Protein AF-A0A497JKR9-F1 (afdb_monomer_lite)

Secondary structure (DSSP, 8-state):
-HHHHHHHHHHTTHHHHTTSS----TTHHHHHHHHHHHHHHHHHHHHHHHHHHHHHHHHHHHHHHHHHHHHHTT--GGGGSS-SSHHHHHHHHHHTTSEES-EEEEETTEEEEEESEETTT-STTSTHHHHHHTT-----HHHHHHHHHHHHH-TT-EEEEPPPEE-SS-EEEEEEEE-HHHHHHHHHHHHHHHHHHHHHHHHHTS---

Radius of gyration: 18.82 Å; chains: 1; bounding box: 38×41×68 Å

Sequence (209 aa):
MHLEVLLHKLFVLLPIGLFGEAKGMKQELAFAKLVKFMCCSMHSTFFAVFTAVKERLGFFGCWEASLKAIDEMGFNCLEFVEGDTLQEKLRTLEKYGFFQGMTLKREGNKFIFKIDKCQFAGGKEGIHKNILEHKIEAPCPLTLIIAQFLKQANPRKRLYVYPTVFTEWGAKTEIELLTPRKYQEKKNQLVEFVALETREILFKNKPQH

pLDDT: mean 76.16, std 17.24, range [24.5, 95.19]

Structure (mmCIF, N/CA/C/O backbone):
data_AF-A0A497JKR9-F1
#
_entry.id   AF-A0A497JKR9-F1
#
loop_
_atom_site.group_PDB
_atom_site.id
_atom_site.type_symbol
_atom_site.label_atom_id
_atom_site.label_alt_id
_atom_site.label_comp_id
_atom_site.label_asym_id
_atom_site.label_entity_id
_atom_site.label_seq_id
_atom_site.pdbx_PDB_ins_code
_atom_site.Cartn_x
_atom_site.Cartn_y
_atom_site.Cartn_z
_atom_site.occupancy
_atom_site.B_iso_or_equiv
_atom_site.auth_seq_id
_atom_site.auth_comp_id
_atom_site.auth_asym_id
_atom_site.auth_atom_id
_atom_site.pdbx_PDB_model_num
ATOM 1 N N . MET A 1 1 ? -10.403 21.820 -2.344 1.00 37.56 1 MET A N 1
ATOM 2 C CA . MET A 1 1 ? -10.982 20.468 -2.174 1.00 37.56 1 MET A CA 1
ATOM 3 C C . MET A 1 1 ? -11.190 19.703 -3.495 1.00 37.56 1 MET A C 1
ATOM 5 O O . MET A 1 1 ? -11.149 18.485 -3.459 1.00 37.56 1 MET A O 1
ATOM 9 N N . HIS A 1 2 ? -11.353 20.352 -4.664 1.00 36.53 2 HIS A N 1
ATOM 10 C CA . HIS A 1 2 ? -11.562 19.642 -5.947 1.00 36.53 2 HIS A CA 1
ATOM 11 C C . HIS A 1 2 ? -10.290 19.251 -6.731 1.00 36.53 2 HIS A C 1
ATOM 13 O O . HIS A 1 2 ? -10.346 18.302 -7.504 1.00 36.53 2 HIS A O 1
ATOM 19 N N . LEU A 1 3 ? -9.144 19.912 -6.516 1.00 24.50 3 LEU A N 1
ATOM 20 C CA . LEU A 1 3 ? -7.907 19.653 -7.276 1.00 24.50 3 LEU A CA 1
ATOM 21 C C . LEU A 1 3 ? -7.118 18.431 -6.758 1.00 24.50 3 LEU A C 1
ATOM 23 O O . LEU A 1 3 ? -6.6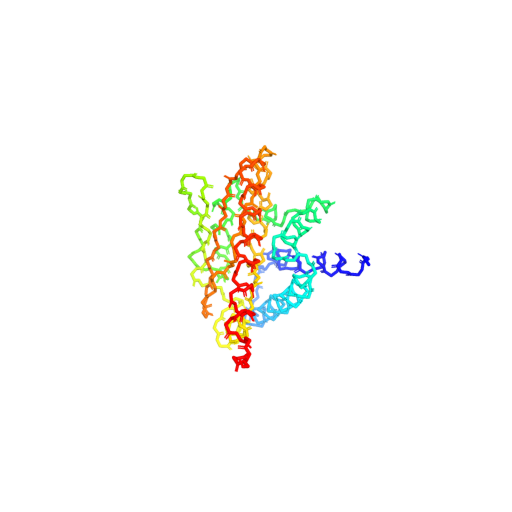09 17.641 -7.545 1.00 24.50 3 LEU A O 1
ATOM 27 N N . GLU A 1 4 ? -7.086 18.224 -5.439 1.00 31.98 4 GLU A N 1
ATOM 28 C CA . GLU A 1 4 ? -6.398 17.092 -4.786 1.00 31.98 4 GLU A CA 1
ATOM 29 C C . GLU A 1 4 ? -7.055 15.744 -5.131 1.00 31.98 4 GLU A C 1
ATOM 31 O O . GLU A 1 4 ? -6.372 14.754 -5.383 1.00 31.98 4 GLU A O 1
ATOM 36 N N . VAL A 1 5 ? -8.389 15.729 -5.235 1.00 37.34 5 VAL A N 1
ATOM 37 C CA . VAL A 1 5 ? -9.170 14.559 -5.667 1.00 37.34 5 VAL A CA 1
ATOM 38 C C . VAL A 1 5 ? -9.007 14.303 -7.171 1.00 37.34 5 VAL A C 1
ATOM 40 O O . VAL A 1 5 ? -8.981 13.149 -7.589 1.00 37.34 5 VAL A O 1
ATOM 43 N N . LEU A 1 6 ? -8.853 15.350 -7.995 1.00 29.12 6 LEU A N 1
ATOM 44 C CA . LEU A 1 6 ? -8.621 15.212 -9.441 1.00 29.12 6 LEU A CA 1
ATOM 45 C C . LEU A 1 6 ? -7.242 14.612 -9.758 1.00 29.12 6 LEU A C 1
ATOM 47 O O . LEU A 1 6 ? -7.126 13.783 -10.657 1.00 29.12 6 LEU A O 1
ATOM 51 N N . LEU A 1 7 ? -6.211 14.993 -8.997 1.00 33.34 7 LEU A N 1
ATOM 52 C CA . LEU A 1 7 ? -4.866 14.433 -9.140 1.00 33.34 7 LEU A CA 1
ATOM 53 C C . LEU A 1 7 ? -4.876 12.947 -8.739 1.00 33.34 7 LEU A C 1
ATOM 55 O O . LEU A 1 7 ? -4.433 12.099 -9.506 1.00 33.34 7 LEU A O 1
ATOM 59 N N . HIS A 1 8 ? -5.511 12.582 -7.623 1.00 38.75 8 HIS A N 1
ATOM 60 C CA . HIS A 1 8 ? -5.645 11.171 -7.232 1.00 38.75 8 HIS A CA 1
ATOM 61 C C . HIS A 1 8 ? -6.403 10.319 -8.279 1.00 38.75 8 HIS A C 1
ATOM 63 O O . HIS A 1 8 ? -6.071 9.151 -8.483 1.00 38.75 8 HIS A O 1
ATOM 69 N N . LYS A 1 9 ? -7.379 10.921 -8.982 1.00 36.03 9 LYS A N 1
ATOM 70 C CA . LYS A 1 9 ? -8.172 10.302 -10.062 1.00 36.03 9 LYS A CA 1
ATOM 71 C C . LYS A 1 9 ? -7.375 10.021 -11.339 1.00 36.03 9 LYS A C 1
ATOM 73 O O . LYS A 1 9 ? -7.630 9.011 -11.986 1.00 36.03 9 LYS A O 1
ATOM 78 N N . LEU A 1 10 ? -6.417 10.877 -11.703 1.00 36.00 10 LEU A N 1
ATOM 79 C CA . LEU A 1 10 ? -5.606 10.695 -12.914 1.00 36.00 10 LEU A CA 1
ATOM 80 C C . LEU A 1 10 ? -4.462 9.683 -12.723 1.00 36.00 10 LEU A C 1
ATOM 82 O O . LEU A 1 10 ? -4.096 8.974 -13.658 1.00 36.00 10 LEU A O 1
ATOM 86 N N . PHE A 1 11 ? -3.886 9.614 -11.519 1.00 47.47 11 PHE A N 1
ATOM 87 C CA . PHE A 1 11 ? -2.567 9.004 -11.319 1.00 47.47 11 PHE A CA 1
ATOM 88 C C . PHE A 1 11 ? -2.563 7.555 -10.844 1.00 47.47 11 PHE A C 1
ATOM 90 O O . PHE A 1 11 ? -1.491 6.986 -10.779 1.00 47.47 11 PHE A O 1
ATOM 97 N N . VAL A 1 12 ? -3.694 6.921 -10.529 1.00 44.28 12 VAL A N 1
ATOM 98 C CA . VAL A 1 12 ? -3.713 5.472 -10.216 1.00 44.28 12 VAL A CA 1
ATOM 99 C C . VAL A 1 12 ? -3.969 4.625 -11.478 1.00 44.28 12 VAL A C 1
ATOM 101 O O . VAL A 1 12 ? -3.647 3.441 -11.506 1.00 44.28 12 VAL A O 1
ATOM 104 N N . LEU A 1 13 ? -4.512 5.227 -12.545 1.00 43.97 13 LEU A N 1
ATOM 105 C CA . LEU A 1 13 ? -5.225 4.497 -13.605 1.00 43.97 13 LEU A CA 1
ATOM 106 C C . LEU A 1 13 ? -4.455 4.316 -14.917 1.00 43.97 13 LEU A C 1
ATOM 108 O O . LEU A 1 13 ? -4.744 3.397 -15.680 1.00 43.97 13 LEU A O 1
ATOM 112 N N . LEU A 1 14 ? -3.463 5.162 -15.179 1.00 40.81 14 LEU A N 1
ATOM 113 C CA . LEU A 1 14 ? -2.724 5.155 -16.441 1.00 40.81 14 LEU A CA 1
ATOM 114 C C . LEU A 1 14 ? -1.838 3.922 -16.711 1.00 40.81 14 LEU A C 1
ATOM 116 O O . LEU A 1 14 ? -1.665 3.608 -17.886 1.00 40.81 14 LEU A O 1
ATOM 120 N N . PRO A 1 15 ? -1.300 3.172 -15.723 1.00 46.00 15 PRO A N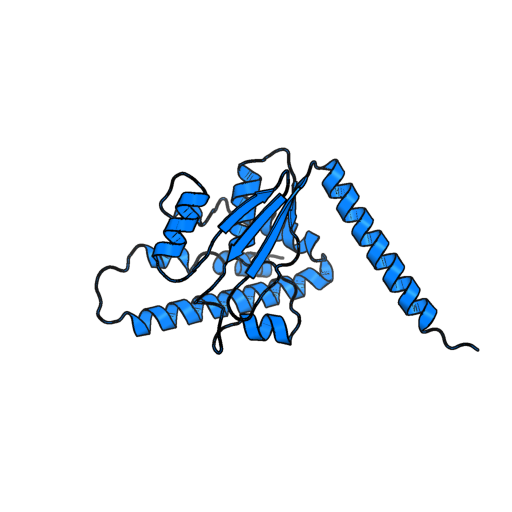 1
ATOM 121 C CA . PRO A 1 15 ? -0.431 2.049 -16.055 1.00 46.00 15 PRO A CA 1
ATOM 122 C C . PRO A 1 15 ? -1.215 0.884 -16.649 1.00 46.00 15 PRO A C 1
ATOM 124 O O . PRO A 1 15 ? -0.751 0.277 -17.600 1.00 46.00 15 PRO A O 1
ATOM 127 N N . ILE A 1 16 ? -2.402 0.570 -16.113 1.00 46.78 16 ILE A N 1
ATOM 128 C CA . ILE A 1 16 ? -3.013 -0.746 -16.343 1.00 46.78 16 ILE A CA 1
ATOM 129 C C . ILE A 1 16 ? -3.741 -0.836 -17.690 1.00 46.78 16 ILE A C 1
ATOM 131 O O . ILE A 1 16 ? -3.650 -1.861 -18.361 1.00 46.78 16 ILE A O 1
ATOM 135 N N . GLY A 1 17 ? -4.365 0.255 -18.145 1.00 42.25 17 GLY A N 1
ATOM 136 C CA . GLY A 1 17 ? -5.031 0.299 -19.454 1.00 42.25 17 GLY A CA 1
ATOM 137 C C . GLY A 1 17 ? -4.073 0.176 -20.647 1.00 42.25 17 GLY A C 1
ATOM 138 O O . GLY A 1 17 ? -4.450 -0.361 -21.681 1.00 42.25 17 GLY A O 1
ATOM 139 N N . LEU A 1 18 ? -2.811 0.595 -20.493 1.00 45.16 18 LEU A N 1
ATOM 140 C CA . LEU A 1 18 ? -1.790 0.493 -21.545 1.00 45.16 18 LEU A CA 1
ATOM 141 C C . LEU A 1 18 ? -1.194 -0.920 -21.691 1.00 45.16 18 LEU A C 1
ATOM 143 O O . LEU A 1 18 ? -0.450 -1.169 -22.639 1.00 45.16 18 LEU A O 1
ATOM 147 N N . PHE A 1 19 ? -1.510 -1.855 -20.786 1.00 50.44 19 PHE A N 1
ATOM 148 C CA . PHE A 1 19 ? -0.984 -3.226 -20.828 1.00 50.44 19 PHE A CA 1
ATOM 149 C C . PHE A 1 19 ? -1.812 -4.189 -21.693 1.00 50.44 19 PHE A C 1
ATOM 151 O O . PHE A 1 19 ? -1.328 -5.276 -22.003 1.00 50.44 19 PHE A O 1
ATOM 158 N N . GLY A 1 20 ? -3.020 -3.799 -22.121 1.00 43.62 20 GLY A N 1
ATOM 159 C CA . GLY A 1 20 ? -3.910 -4.645 -22.927 1.00 43.62 20 GLY A CA 1
ATOM 160 C C . GLY A 1 20 ? -3.553 -4.755 -24.417 1.00 43.62 20 GLY A C 1
ATOM 161 O O . GLY A 1 20 ? -3.961 -5.716 -25.062 1.00 43.62 20 GLY A O 1
ATOM 162 N N . GLU A 1 21 ? -2.773 -3.821 -24.976 1.00 43.88 21 GLU A N 1
ATOM 163 C CA . GLU A 1 21 ? -2.605 -3.693 -26.440 1.00 43.88 21 GLU A CA 1
ATOM 164 C C . GLU A 1 21 ? -1.182 -3.947 -26.971 1.00 43.88 21 GLU A C 1
ATOM 166 O O . GLU A 1 21 ? -0.912 -3.791 -28.161 1.00 43.88 21 GLU A O 1
ATOM 171 N N . ALA A 1 22 ? -0.241 -4.391 -26.138 1.00 45.22 22 ALA A N 1
ATOM 172 C CA . ALA A 1 22 ? 1.142 -4.577 -26.575 1.00 45.22 22 ALA A CA 1
ATOM 173 C C . ALA A 1 22 ? 1.389 -5.976 -27.178 1.00 45.22 22 ALA A C 1
ATOM 175 O O . ALA A 1 22 ? 1.999 -6.839 -26.547 1.00 45.22 22 ALA A O 1
ATOM 176 N N . LYS A 1 23 ? 0.963 -6.207 -28.429 1.00 36.97 23 LYS A N 1
ATOM 177 C CA . LYS A 1 23 ? 1.463 -7.330 -29.247 1.00 36.97 23 LYS A CA 1
ATOM 178 C C . LYS A 1 23 ? 2.243 -6.830 -30.461 1.00 36.97 23 LYS A C 1
ATOM 180 O O . LYS A 1 23 ? 1.670 -6.379 -31.443 1.00 36.97 23 LYS A O 1
ATOM 185 N N . GLY A 1 24 ? 3.560 -7.031 -30.399 1.00 44.09 24 GLY A N 1
ATOM 186 C CA . GLY A 1 24 ? 4.430 -7.119 -31.570 1.00 44.09 24 GLY A CA 1
ATOM 187 C C . GLY A 1 24 ? 5.097 -5.819 -31.999 1.00 44.09 24 GLY A C 1
ATOM 188 O O . GLY A 1 24 ? 4.777 -5.300 -33.057 1.00 44.09 24 GLY A O 1
ATOM 189 N N . MET A 1 25 ? 6.110 -5.343 -31.270 1.00 43.38 25 MET A N 1
ATOM 190 C CA . MET A 1 25 ? 7.074 -4.398 -31.844 1.00 43.38 25 MET A CA 1
ATOM 191 C C . MET A 1 25 ? 8.467 -4.618 -31.262 1.00 43.38 25 MET A C 1
ATOM 193 O O . MET A 1 25 ? 8.635 -4.690 -30.052 1.00 43.38 25 MET A O 1
ATOM 197 N N . LYS A 1 26 ? 9.489 -4.578 -32.125 1.00 41.28 26 LYS A N 1
ATOM 198 C CA . LYS A 1 26 ? 10.928 -4.478 -31.797 1.00 41.28 26 LYS A CA 1
ATOM 199 C C . LYS A 1 26 ? 11.303 -3.161 -31.055 1.00 41.28 26 LYS A C 1
ATOM 201 O O . LYS A 1 26 ? 12.439 -2.708 -31.123 1.00 41.28 26 LYS A O 1
ATOM 206 N N . GLN A 1 27 ? 10.340 -2.541 -30.363 1.00 50.88 27 GLN A N 1
ATOM 207 C CA . GLN A 1 27 ? 10.379 -1.297 -29.576 1.00 50.88 27 GLN A CA 1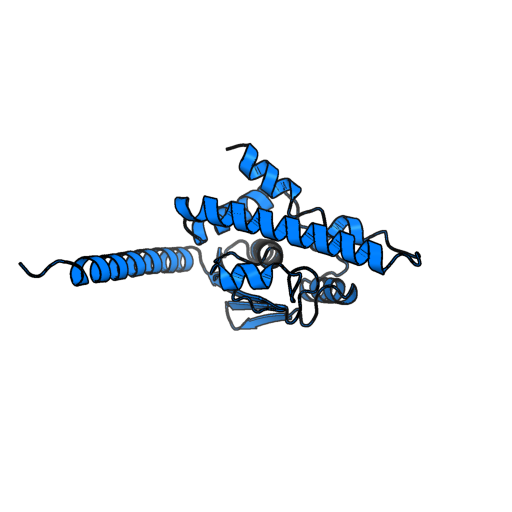
ATOM 208 C C . GLN A 1 27 ? 10.341 -1.550 -28.052 1.00 50.88 27 GLN A C 1
ATOM 210 O O . GLN A 1 27 ? 10.120 -0.623 -27.271 1.00 50.88 27 GLN A O 1
ATOM 215 N N . GLU A 1 28 ? 10.572 -2.788 -27.611 1.00 56.34 28 GLU A N 1
ATOM 216 C CA . GLU A 1 28 ? 10.392 -3.227 -26.217 1.00 56.34 28 GLU A CA 1
ATOM 217 C C . GLU A 1 28 ? 11.158 -2.368 -25.197 1.00 56.34 28 GLU A C 1
ATOM 219 O O . GLU A 1 28 ? 10.618 -2.036 -24.145 1.00 56.34 28 GLU A O 1
ATOM 224 N N . LEU A 1 29 ? 12.379 -1.919 -25.519 1.00 58.31 29 LEU A N 1
ATOM 225 C CA . LEU A 1 29 ? 13.177 -1.095 -24.604 1.00 58.31 29 LEU A CA 1
ATOM 226 C C . LEU A 1 29 ? 12.651 0.344 -24.470 1.00 58.31 29 LEU A C 1
ATOM 228 O O . LEU A 1 29 ? 12.660 0.898 -23.372 1.00 58.31 29 LEU A O 1
ATOM 232 N N . ALA A 1 30 ? 12.213 0.966 -25.569 1.00 63.47 30 ALA A N 1
ATOM 233 C CA . ALA A 1 30 ? 11.680 2.331 -25.542 1.00 63.47 30 ALA A CA 1
ATOM 234 C C . ALA A 1 30 ? 10.328 2.374 -24.817 1.00 63.47 30 ALA A C 1
ATOM 236 O O . ALA A 1 30 ? 10.103 3.245 -23.977 1.00 63.47 30 ALA A O 1
ATOM 237 N N . PHE A 1 31 ? 9.478 1.377 -25.072 1.00 65.44 31 PHE A N 1
ATOM 238 C CA . PHE A 1 31 ? 8.218 1.197 -24.364 1.00 65.44 31 PHE A CA 1
ATOM 239 C C . PHE A 1 31 ? 8.444 0.930 -22.870 1.00 65.44 31 PHE A C 1
ATOM 241 O O . PHE A 1 31 ? 7.885 1.633 -22.034 1.00 65.44 31 PHE A O 1
ATOM 248 N N . ALA A 1 32 ? 9.341 0.006 -22.506 1.00 65.31 32 ALA A N 1
ATOM 249 C CA . ALA A 1 32 ? 9.657 -0.274 -21.104 1.00 65.31 32 ALA A CA 1
ATOM 250 C C . ALA A 1 32 ? 10.188 0.963 -20.356 1.00 65.31 32 ALA A C 1
ATOM 252 O O . ALA A 1 32 ? 9.802 1.206 -19.211 1.00 65.31 32 ALA A O 1
ATOM 253 N N . LYS A 1 33 ? 11.030 1.780 -21.006 1.00 67.50 33 LYS A N 1
ATOM 254 C CA . LYS A 1 33 ? 11.511 3.057 -20.450 1.00 67.50 33 LYS A CA 1
ATOM 255 C C . LYS A 1 33 ? 10.377 4.061 -20.243 1.00 67.50 33 LYS A C 1
ATOM 257 O O . LYS A 1 33 ? 10.326 4.692 -19.190 1.00 67.50 33 LYS A O 1
ATOM 262 N N . LEU A 1 34 ? 9.460 4.187 -21.203 1.00 69.19 34 LEU A N 1
ATOM 263 C CA . LEU A 1 34 ? 8.296 5.068 -21.090 1.00 69.19 34 LEU A CA 1
ATOM 264 C C . LEU A 1 34 ? 7.371 4.636 -19.945 1.00 69.19 34 LEU A C 1
ATOM 266 O O . LEU A 1 34 ? 6.989 5.463 -19.120 1.00 69.19 34 LEU A O 1
ATOM 270 N N . VAL A 1 35 ? 7.056 3.342 -19.844 1.00 69.12 35 VAL A N 1
ATOM 271 C CA . VAL A 1 35 ? 6.220 2.816 -18.756 1.00 69.12 35 VAL A CA 1
ATOM 272 C C . VAL A 1 35 ? 6.901 3.017 -17.402 1.00 69.12 35 VAL A C 1
ATOM 274 O O . VAL A 1 35 ? 6.262 3.483 -16.459 1.00 69.12 35 VAL A O 1
ATOM 277 N N . LYS A 1 36 ? 8.215 2.772 -17.309 1.00 73.38 36 LYS A N 1
ATOM 278 C CA . LYS A 1 36 ? 8.988 3.058 -16.095 1.00 73.38 36 LYS A CA 1
ATOM 279 C C . LYS A 1 36 ? 8.922 4.531 -15.702 1.00 73.38 36 LYS A C 1
ATOM 281 O O . LYS A 1 36 ? 8.642 4.825 -14.542 1.00 73.38 36 LYS A O 1
ATOM 286 N N . PHE A 1 37 ? 9.111 5.445 -16.651 1.00 73.31 37 PHE A N 1
ATOM 287 C CA . PHE A 1 37 ? 8.974 6.880 -16.409 1.00 73.31 37 PHE A CA 1
ATOM 288 C C . PHE A 1 37 ? 7.577 7.239 -15.883 1.00 73.31 37 PHE A C 1
ATOM 290 O O . PHE A 1 37 ? 7.470 7.877 -14.838 1.00 73.31 37 PHE A O 1
ATOM 297 N N . MET A 1 38 ? 6.510 6.772 -16.543 1.00 73.00 38 MET A N 1
ATOM 298 C CA . MET A 1 38 ? 5.132 7.030 -16.107 1.00 73.00 38 MET A CA 1
ATOM 299 C C . MET A 1 38 ? 4.877 6.516 -14.685 1.00 73.00 38 MET A C 1
ATOM 301 O O . MET A 1 38 ? 4.345 7.248 -13.850 1.00 73.00 38 MET A O 1
ATOM 305 N N . CYS A 1 39 ? 5.312 5.293 -14.372 1.00 74.75 39 CYS A N 1
ATOM 306 C CA . CYS A 1 39 ? 5.163 4.726 -13.037 1.00 74.75 39 CYS A CA 1
ATOM 307 C C . CYS A 1 39 ? 5.974 5.482 -11.972 1.00 74.75 39 CYS A C 1
ATOM 309 O O . CYS A 1 39 ? 5.451 5.707 -10.879 1.00 74.75 39 CYS A O 1
ATOM 311 N N . CYS A 1 40 ? 7.215 5.889 -12.262 1.00 77.38 40 CYS A N 1
ATOM 312 C CA . CYS A 1 40 ? 8.029 6.704 -11.353 1.00 77.38 40 CYS A CA 1
ATOM 313 C C . CYS A 1 40 ? 7.390 8.070 -11.091 1.00 77.38 40 CYS A C 1
ATOM 315 O O . CYS A 1 40 ? 7.314 8.492 -9.935 1.00 77.38 40 CYS A O 1
ATOM 317 N N . SER A 1 41 ? 6.893 8.741 -12.133 1.00 77.81 41 SER A N 1
ATOM 318 C CA . SER A 1 41 ? 6.209 10.030 -11.998 1.00 77.81 41 SER A CA 1
ATOM 319 C C . SER A 1 41 ? 4.938 9.890 -11.167 1.00 77.81 41 SER A C 1
ATOM 321 O O . SER A 1 41 ? 4.735 10.659 -10.234 1.00 77.81 41 SER A O 1
ATOM 323 N N . MET A 1 42 ? 4.139 8.849 -11.410 1.00 76.62 42 MET A N 1
ATOM 324 C CA . MET A 1 42 ? 2.959 8.555 -10.598 1.00 76.62 42 MET A CA 1
ATOM 325 C C . MET A 1 42 ? 3.289 8.306 -9.128 1.00 76.62 42 MET A C 1
ATOM 327 O O . MET A 1 42 ? 2.622 8.864 -8.262 1.00 76.62 42 MET A O 1
ATOM 331 N N . HIS A 1 43 ? 4.307 7.491 -8.831 1.00 79.12 43 HIS A N 1
ATOM 332 C CA . HIS A 1 43 ? 4.734 7.263 -7.449 1.00 79.12 43 HIS A CA 1
ATOM 333 C C . HIS A 1 43 ? 5.197 8.564 -6.800 1.00 79.12 43 HIS A C 1
ATOM 335 O O . HIS A 1 43 ? 4.795 8.859 -5.682 1.00 79.12 43 HIS A O 1
ATOM 341 N N . SER A 1 44 ? 5.992 9.363 -7.513 1.00 81.19 44 SER A N 1
ATOM 342 C CA . SER A 1 44 ? 6.486 10.653 -7.022 1.00 81.19 44 SER A CA 1
ATOM 343 C C . SER A 1 44 ? 5.331 11.591 -6.676 1.00 81.19 44 SER A C 1
ATOM 345 O O . SER A 1 44 ? 5.282 12.127 -5.571 1.00 81.19 44 SER A O 1
ATOM 347 N N . THR A 1 45 ? 4.358 11.738 -7.579 1.00 82.12 45 THR A N 1
ATOM 348 C CA . THR A 1 45 ? 3.171 12.567 -7.346 1.00 82.12 45 THR A CA 1
ATOM 349 C C . THR A 1 45 ? 2.317 12.018 -6.211 1.00 82.12 45 THR A C 1
ATOM 351 O O . THR A 1 45 ? 1.932 12.776 -5.323 1.00 82.12 45 THR A O 1
ATOM 354 N N . PHE A 1 46 ? 2.051 10.709 -6.198 1.00 84.50 46 PHE A N 1
ATOM 355 C CA . PHE A 1 46 ? 1.295 10.063 -5.131 1.00 84.50 46 PHE A CA 1
ATOM 356 C C . PHE A 1 46 ? 1.959 10.293 -3.769 1.00 84.50 46 PHE A C 1
ATOM 358 O O . PHE A 1 46 ? 1.291 10.729 -2.839 1.00 84.50 46 PHE A O 1
ATOM 365 N N . PHE A 1 47 ? 3.269 10.076 -3.650 1.00 85.75 47 PHE A N 1
ATOM 366 C CA . PHE A 1 47 ? 3.993 10.276 -2.397 1.00 85.75 47 PHE A CA 1
ATOM 367 C C . PHE A 1 47 ? 4.052 11.738 -1.973 1.00 85.75 47 PHE A C 1
ATOM 369 O O . PHE A 1 47 ? 3.886 12.012 -0.786 1.00 85.75 47 PHE A O 1
ATOM 376 N N . ALA A 1 48 ? 4.235 12.674 -2.906 1.00 84.75 48 ALA A N 1
ATOM 377 C CA . ALA A 1 48 ? 4.211 14.101 -2.599 1.00 84.75 48 ALA A CA 1
ATOM 378 C C . ALA A 1 48 ? 2.844 14.526 -2.040 1.00 84.75 48 ALA A C 1
ATOM 380 O O . ALA A 1 48 ? 2.771 15.144 -0.978 1.00 84.75 48 ALA A O 1
ATOM 381 N N . VAL A 1 49 ? 1.755 14.129 -2.708 1.00 84.38 49 VAL A N 1
ATOM 382 C CA . VAL A 1 49 ? 0.387 14.437 -2.266 1.00 84.38 49 VAL A CA 1
ATOM 383 C C . VAL A 1 49 ? 0.070 13.737 -0.947 1.00 84.38 49 VAL A C 1
ATOM 385 O O . VAL A 1 49 ? -0.413 14.379 -0.018 1.00 84.38 49 VAL A O 1
ATOM 388 N N . PHE A 1 50 ? 0.377 12.443 -0.828 1.00 86.94 50 PHE A N 1
ATOM 389 C CA . PHE A 1 50 ? 0.143 11.681 0.397 1.00 86.94 50 PHE A CA 1
ATOM 390 C C . PHE A 1 50 ? 0.883 12.312 1.576 1.00 86.94 50 PHE A C 1
ATOM 392 O O . PHE A 1 50 ? 0.293 12.494 2.635 1.00 86.94 50 PHE A O 1
ATOM 399 N N . THR A 1 51 ? 2.144 12.711 1.389 1.00 85.12 51 THR A N 1
ATOM 400 C CA . THR A 1 51 ? 2.947 13.371 2.428 1.00 85.12 51 THR A CA 1
ATOM 401 C C . THR A 1 51 ? 2.332 14.705 2.845 1.00 85.12 51 THR A C 1
ATOM 403 O O . THR A 1 51 ? 2.130 14.918 4.038 1.00 85.12 51 THR A O 1
ATOM 406 N N . ALA A 1 52 ? 1.941 15.556 1.892 1.00 85.62 52 ALA A N 1
ATOM 407 C CA . ALA A 1 52 ? 1.305 16.841 2.191 1.00 85.62 52 ALA A CA 1
ATOM 408 C C . ALA A 1 52 ? -0.038 16.684 2.933 1.00 85.62 52 ALA A C 1
ATOM 410 O O . ALA A 1 52 ? -0.354 17.434 3.854 1.00 85.62 52 ALA A O 1
ATOM 411 N N . VAL A 1 53 ? -0.843 15.682 2.567 1.00 81.81 53 VAL A N 1
ATOM 412 C CA . VAL A 1 53 ? -2.124 15.404 3.238 1.00 81.81 53 VAL A CA 1
ATOM 413 C C . VAL A 1 53 ? -1.909 14.752 4.608 1.00 81.81 53 VAL A C 1
ATOM 415 O O . VAL A 1 53 ? -2.659 15.031 5.550 1.00 81.81 53 VAL A O 1
ATOM 418 N N . LYS A 1 54 ? -0.874 13.914 4.750 1.00 84.69 54 LYS A N 1
ATOM 419 C CA . LYS A 1 54 ? -0.495 13.256 6.009 1.00 84.69 54 LYS A CA 1
ATOM 420 C C . LYS A 1 54 ? -0.225 14.274 7.115 1.00 84.69 54 LYS A C 1
ATOM 422 O O . LYS A 1 54 ? -0.617 14.017 8.247 1.00 84.69 54 LYS A O 1
ATOM 427 N N . GLU A 1 55 ? 0.361 15.429 6.803 1.00 83.88 55 GLU A N 1
ATOM 428 C CA . GLU A 1 55 ? 0.597 16.504 7.783 1.00 83.88 55 GLU A CA 1
ATOM 429 C C . GLU A 1 55 ? -0.693 17.014 8.441 1.00 83.88 55 GLU A C 1
ATOM 431 O O . GLU A 1 55 ? -0.675 17.460 9.585 1.00 83.88 55 GLU A O 1
ATOM 436 N N . ARG A 1 56 ? -1.830 16.916 7.742 1.00 80.62 56 ARG A N 1
ATOM 437 C CA . ARG A 1 56 ? -3.134 17.382 8.236 1.00 80.62 56 ARG A CA 1
ATOM 438 C C . ARG A 1 56 ? -3.970 16.276 8.864 1.00 80.62 56 ARG A C 1
ATOM 440 O O . ARG A 1 56 ? -4.649 16.511 9.857 1.00 80.62 56 ARG A O 1
ATOM 447 N N . LEU A 1 57 ? -3.977 15.092 8.255 1.00 79.94 57 LEU A N 1
ATOM 448 C CA . LEU A 1 57 ? -4.899 14.005 8.612 1.00 79.94 57 LEU A CA 1
ATOM 449 C C . LEU A 1 57 ? -4.220 12.835 9.339 1.00 79.94 57 LEU A C 1
ATOM 451 O O . LEU A 1 57 ? -4.893 11.888 9.756 1.00 79.94 57 LEU A O 1
ATOM 455 N N . GLY A 1 58 ? -2.893 12.860 9.456 1.00 84.25 58 GLY A N 1
ATOM 456 C CA . GLY A 1 58 ? -2.096 11.695 9.818 1.00 84.25 58 GLY A CA 1
ATOM 457 C C . GLY A 1 58 ? -2.136 10.602 8.743 1.00 84.25 58 GLY A C 1
ATOM 458 O O . GLY A 1 58 ? -2.903 10.654 7.776 1.00 84.25 58 GLY A O 1
ATOM 459 N N . PHE A 1 59 ? -1.313 9.565 8.923 1.00 84.94 59 PHE A N 1
ATOM 460 C CA . PHE A 1 59 ? -1.206 8.456 7.964 1.00 84.94 59 PHE A CA 1
ATOM 461 C C . PHE A 1 59 ? -2.556 7.754 7.754 1.00 84.94 59 PHE A C 1
ATOM 463 O O . PHE A 1 59 ? -3.014 7.586 6.625 1.00 84.94 59 PHE A O 1
ATOM 470 N N . PHE A 1 60 ? -3.232 7.397 8.851 1.00 84.56 60 PHE A N 1
ATOM 471 C CA . PHE A 1 60 ? -4.503 6.671 8.799 1.00 84.56 60 PHE A CA 1
ATOM 472 C C . PHE A 1 60 ? -5.652 7.509 8.235 1.00 84.56 60 PHE A C 1
ATOM 474 O O . PHE A 1 60 ? -6.492 6.969 7.521 1.00 84.56 60 PHE A O 1
ATOM 481 N N . GLY A 1 61 ? -5.692 8.816 8.511 1.00 83.19 61 GLY A N 1
ATOM 482 C CA . GLY A 1 61 ? -6.709 9.691 7.929 1.00 83.19 61 GLY A CA 1
ATOM 483 C C . GLY A 1 61 ? -6.530 9.840 6.417 1.00 83.19 61 GLY A C 1
ATOM 484 O O . GLY A 1 61 ? -7.501 9.728 5.671 1.00 83.19 61 GLY A O 1
ATOM 485 N N . CYS A 1 62 ? -5.286 9.999 5.951 1.00 85.50 62 CYS A N 1
ATOM 486 C CA . CYS A 1 62 ? -4.978 10.034 4.520 1.00 85.50 62 CYS A CA 1
ATOM 487 C C . CYS A 1 62 ? -5.328 8.704 3.825 1.00 85.50 62 CYS A C 1
ATOM 489 O O . CYS A 1 62 ? -5.942 8.691 2.756 1.00 85.50 62 CYS A O 1
ATOM 491 N N . TRP A 1 63 ? -5.020 7.577 4.470 1.00 85.88 63 TRP A N 1
ATOM 492 C CA . TRP A 1 63 ? -5.385 6.240 4.004 1.00 85.88 63 TRP A CA 1
ATOM 493 C C . TRP A 1 63 ? -6.904 6.040 3.869 1.00 85.88 63 TRP A C 1
ATOM 495 O O . TRP A 1 63 ? -7.390 5.619 2.819 1.00 85.88 63 TRP A O 1
ATOM 505 N N . GLU A 1 64 ? -7.666 6.366 4.916 1.00 84.94 64 GLU A N 1
ATOM 506 C CA . GLU A 1 64 ? -9.130 6.259 4.924 1.00 84.94 64 GLU A CA 1
ATOM 507 C C . GLU A 1 64 ? -9.760 7.126 3.826 1.00 84.94 64 GLU A C 1
ATOM 509 O O . GLU A 1 64 ? -10.654 6.663 3.113 1.00 84.94 64 GLU A O 1
ATOM 514 N N . ALA A 1 65 ? -9.265 8.357 3.659 1.00 85.06 65 ALA A N 1
ATOM 515 C CA . ALA A 1 65 ? -9.703 9.267 2.606 1.00 85.06 65 ALA A CA 1
ATOM 516 C C . ALA A 1 65 ? -9.400 8.710 1.207 1.00 85.06 65 ALA A C 1
ATOM 518 O O . ALA A 1 65 ? -10.266 8.754 0.335 1.00 85.06 65 ALA A O 1
ATOM 519 N N . SER A 1 66 ? -8.213 8.126 1.014 1.00 84.38 66 SER A N 1
ATOM 520 C CA . SER A 1 66 ? -7.807 7.513 -0.256 1.00 84.38 66 SER A CA 1
ATOM 521 C C . SER A 1 66 ? -8.725 6.349 -0.631 1.00 84.38 66 SER A C 1
ATOM 523 O O . SER A 1 66 ? -9.251 6.312 -1.740 1.00 84.38 66 SER A O 1
ATOM 525 N N . LEU A 1 67 ? -8.986 5.428 0.305 1.00 82.19 67 LEU A N 1
ATOM 526 C CA . LEU A 1 67 ? -9.902 4.309 0.067 1.00 82.19 67 LEU A CA 1
ATOM 527 C C . LEU A 1 67 ? -11.337 4.775 -0.196 1.00 82.19 67 LEU A C 1
ATOM 529 O O . LEU A 1 67 ? -12.018 4.202 -1.038 1.00 82.19 67 LEU A O 1
ATOM 533 N N . LYS A 1 68 ? -11.811 5.797 0.524 1.00 84.00 68 LYS A N 1
ATOM 534 C CA . LYS A 1 68 ? -13.145 6.363 0.299 1.00 84.00 68 LYS A CA 1
ATOM 535 C C . LYS A 1 68 ? -13.259 6.979 -1.098 1.00 84.00 68 LYS A C 1
ATOM 537 O O . LYS A 1 68 ? -14.232 6.705 -1.785 1.00 84.00 68 LYS A O 1
ATOM 542 N N . ALA A 1 69 ? -12.265 7.758 -1.523 1.00 83.00 69 ALA A N 1
ATOM 543 C CA . ALA A 1 69 ? -12.248 8.357 -2.855 1.00 83.00 69 ALA A CA 1
ATOM 544 C C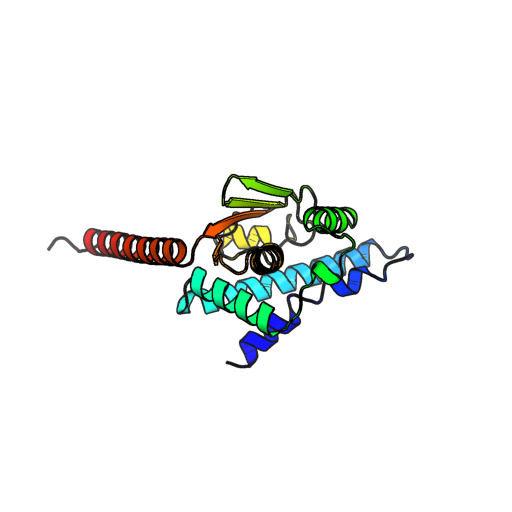 . ALA A 1 69 ? -12.240 7.288 -3.958 1.00 83.00 69 ALA A C 1
ATOM 546 O O . ALA A 1 69 ? -12.966 7.410 -4.938 1.00 83.00 69 ALA A O 1
ATOM 547 N N . ILE A 1 70 ? -11.458 6.223 -3.771 1.00 78.44 70 ILE A N 1
ATOM 548 C CA . ILE A 1 70 ? -11.416 5.074 -4.678 1.00 78.44 70 ILE A CA 1
ATOM 549 C C . ILE A 1 70 ? -12.789 4.373 -4.760 1.00 78.44 70 ILE A C 1
ATOM 551 O O . ILE A 1 70 ? -13.254 4.067 -5.856 1.00 78.44 70 ILE A O 1
ATOM 555 N N . ASP A 1 71 ? -13.472 4.167 -3.630 1.00 79.25 71 ASP A N 1
ATOM 556 C CA . ASP A 1 71 ? -14.821 3.582 -3.620 1.00 79.25 71 ASP A CA 1
ATOM 557 C C . ASP A 1 71 ? -15.851 4.483 -4.321 1.00 79.25 71 ASP A C 1
ATOM 559 O O . ASP A 1 71 ? -16.661 3.997 -5.105 1.00 79.25 71 ASP A O 1
ATOM 563 N N . GLU A 1 72 ? -15.813 5.797 -4.074 1.00 82.69 72 GLU A N 1
ATOM 564 C CA . GLU A 1 72 ? -16.712 6.779 -4.703 1.00 82.69 72 GLU A CA 1
ATOM 565 C C . GLU A 1 72 ? -16.513 6.882 -6.218 1.00 82.69 72 GLU A C 1
ATOM 567 O O . GLU A 1 72 ? -17.440 7.233 -6.945 1.00 82.69 72 GLU A O 1
ATOM 572 N N . MET A 1 73 ? -15.311 6.573 -6.707 1.00 78.00 73 MET A N 1
ATOM 573 C CA . MET A 1 73 ? -15.038 6.494 -8.139 1.00 78.00 73 MET A CA 1
ATOM 574 C C . MET A 1 73 ? -15.675 5.270 -8.799 1.00 78.00 73 MET A C 1
ATOM 576 O O . MET A 1 73 ? -15.769 5.252 -10.023 1.00 78.00 73 MET A O 1
ATOM 580 N N . GLY A 1 74 ? -16.071 4.251 -8.026 1.00 71.75 74 GLY A N 1
ATOM 581 C CA . GLY A 1 74 ? -16.606 3.000 -8.564 1.00 71.75 74 GLY A CA 1
ATOM 582 C C . GLY A 1 74 ? -15.618 2.260 -9.469 1.00 71.75 74 GLY A C 1
ATOM 583 O O . GLY A 1 74 ? -16.038 1.518 -10.346 1.00 71.75 74 GLY A O 1
ATOM 584 N N . PHE A 1 75 ? -14.316 2.497 -9.293 1.00 66.81 75 PHE A N 1
ATOM 585 C CA . PHE A 1 75 ? -13.271 1.996 -10.177 1.00 66.81 75 PHE A CA 1
ATOM 586 C C . PHE A 1 75 ? -12.313 1.095 -9.397 1.00 66.81 75 PHE A C 1
ATOM 588 O O . PHE A 1 75 ? -11.757 1.515 -8.379 1.00 66.81 75 PHE A O 1
ATOM 595 N N . ASN A 1 76 ? -12.078 -0.124 -9.887 1.00 67.94 76 ASN A N 1
ATOM 596 C CA . ASN A 1 76 ? -11.052 -1.019 -9.362 1.00 67.94 76 ASN A CA 1
ATOM 597 C C . ASN A 1 76 ? -10.126 -1.457 -10.500 1.00 67.94 76 ASN A C 1
ATOM 599 O O . ASN A 1 76 ? -10.506 -2.219 -11.380 1.00 67.94 76 ASN A O 1
ATOM 603 N N . CYS A 1 77 ? -8.871 -1.009 -10.472 1.00 66.25 77 CYS A N 1
ATOM 604 C CA . CYS A 1 77 ? -7.928 -1.303 -11.552 1.00 66.25 77 CYS A CA 1
ATOM 605 C C . CYS A 1 77 ? -7.612 -2.805 -11.728 1.00 66.25 77 CYS A C 1
ATOM 607 O O . CYS A 1 77 ? -7.139 -3.206 -12.789 1.00 66.25 77 CYS A O 1
ATOM 609 N N . LEU A 1 78 ? -7.897 -3.645 -10.724 1.00 71.88 78 LEU A N 1
ATOM 610 C CA . LEU A 1 78 ? -7.769 -5.100 -10.839 1.00 71.88 78 LEU A CA 1
ATOM 611 C C . LEU A 1 78 ? -8.843 -5.725 -11.738 1.00 71.88 78 LEU A C 1
ATOM 613 O O . LEU A 1 78 ? -8.695 -6.878 -12.139 1.00 71.88 78 LEU A O 1
ATOM 617 N N . GLU A 1 79 ? -9.908 -5.000 -12.078 1.00 72.88 79 GLU A N 1
ATOM 618 C CA . GLU A 1 79 ? -10.918 -5.460 -13.039 1.00 72.88 79 GLU A CA 1
ATOM 619 C C . GLU A 1 79 ? -10.330 -5.627 -14.447 1.00 72.88 79 GLU A C 1
ATOM 621 O O . GLU A 1 79 ? -10.742 -6.528 -15.168 1.00 72.88 79 GLU A O 1
ATOM 626 N N . PHE A 1 80 ? -9.295 -4.855 -14.798 1.00 73.19 80 PHE A N 1
ATOM 627 C CA . PHE A 1 80 ? -8.588 -4.949 -16.085 1.00 73.19 80 PHE A CA 1
ATOM 628 C C . PHE A 1 80 ? -7.516 -6.047 -16.123 1.00 73.19 80 PHE A C 1
ATOM 630 O O . PHE A 1 80 ? -6.847 -6.226 -17.136 1.00 73.19 80 PHE A O 1
ATOM 637 N N . VAL A 1 81 ? -7.310 -6.761 -15.014 1.00 76.50 81 VAL A N 1
ATOM 638 C CA . VAL A 1 81 ? -6.299 -7.814 -14.895 1.00 76.50 81 VAL A CA 1
ATOM 639 C C . VAL A 1 81 ? -6.980 -9.177 -14.967 1.00 76.50 81 VAL A C 1
ATOM 641 O O . VAL A 1 81 ? -7.890 -9.454 -14.183 1.00 76.50 81 VAL A O 1
ATOM 644 N N . GLU A 1 82 ? -6.519 -10.053 -15.860 1.00 77.31 82 GLU A N 1
ATOM 645 C CA . GLU A 1 82 ? -7.047 -11.417 -15.990 1.00 77.31 82 GLU A CA 1
ATOM 646 C C . GLU A 1 82 ? -6.922 -12.214 -14.677 1.00 77.31 82 GLU A C 1
ATOM 648 O O . GLU A 1 82 ? -5.885 -12.174 -14.003 1.00 77.31 82 GLU A O 1
ATOM 653 N N . GLY A 1 83 ? -7.973 -12.966 -14.339 1.00 82.06 83 GLY A N 1
ATOM 654 C CA . GLY A 1 83 ? -8.055 -13.826 -13.155 1.00 82.06 83 GLY A CA 1
ATOM 655 C C . GLY A 1 83 ? -9.328 -13.586 -12.342 1.00 82.06 83 GLY A C 1
ATOM 656 O O . GLY A 1 83 ? -9.790 -12.448 -12.235 1.00 82.06 83 GLY A O 1
ATOM 657 N N . ASP A 1 84 ? -9.860 -14.647 -11.735 1.00 83.81 84 ASP A N 1
ATOM 658 C CA . ASP A 1 84 ? -11.109 -14.616 -10.960 1.00 83.81 84 ASP A CA 1
ATOM 659 C C . ASP A 1 84 ? -10.839 -14.324 -9.480 1.00 83.81 84 ASP A C 1
ATOM 661 O O . ASP A 1 84 ? -11.643 -13.711 -8.775 1.00 83.81 84 ASP A O 1
ATOM 665 N N . THR A 1 85 ? -9.661 -14.723 -9.002 1.00 85.75 85 THR A N 1
ATOM 666 C CA . THR A 1 85 ? -9.203 -14.488 -7.631 1.00 85.75 85 THR A CA 1
ATOM 667 C C . THR A 1 85 ? -8.119 -13.413 -7.565 1.00 85.75 85 THR A C 1
ATOM 669 O O . THR A 1 85 ? -7.368 -13.186 -8.514 1.00 85.75 85 THR A O 1
ATOM 672 N N . LEU A 1 86 ? -7.967 -12.768 -6.401 1.00 84.94 86 LEU A N 1
ATOM 673 C CA . LEU A 1 86 ? -6.894 -11.791 -6.184 1.00 84.94 86 LEU A CA 1
ATOM 674 C C . LEU A 1 86 ? -5.506 -12.404 -6.426 1.00 84.94 86 LEU A C 1
ATOM 676 O O . LEU A 1 86 ? -4.657 -11.773 -7.047 1.00 84.94 86 LEU A O 1
ATOM 680 N N . GLN A 1 87 ? -5.274 -13.640 -5.981 1.00 86.44 87 GLN A N 1
ATOM 681 C CA . GLN A 1 87 ? -4.014 -14.347 -6.213 1.00 86.44 87 GLN A CA 1
ATOM 682 C C . GLN A 1 87 ? -3.736 -14.576 -7.703 1.00 86.44 87 GLN A C 1
ATOM 684 O O . GLN A 1 87 ? -2.593 -14.417 -8.127 1.00 86.44 87 GLN A O 1
ATOM 689 N N . GLU A 1 88 ? -4.745 -14.926 -8.503 1.00 87.62 88 GLU A N 1
ATOM 690 C CA . GLU A 1 88 ? -4.581 -15.067 -9.955 1.00 87.62 88 GLU A CA 1
ATOM 691 C C . GLU A 1 88 ? -4.252 -13.733 -10.611 1.00 87.62 88 GLU A C 1
ATOM 693 O O . GLU A 1 88 ? -3.287 -13.664 -11.365 1.00 87.62 88 GLU A O 1
ATOM 698 N N . LYS A 1 89 ? -4.961 -12.661 -10.246 1.00 85.75 89 LYS A N 1
ATOM 699 C CA . LYS A 1 89 ? -4.677 -11.314 -10.756 1.00 85.75 89 LYS A CA 1
ATOM 700 C C . LYS A 1 89 ? -3.255 -10.861 -10.414 1.00 85.75 89 LYS A C 1
ATOM 702 O O . LYS A 1 89 ? -2.552 -10.323 -11.265 1.00 85.75 89 LYS A O 1
ATOM 707 N N . LEU A 1 90 ? -2.782 -11.132 -9.194 1.00 86.25 90 LEU A N 1
ATOM 708 C CA . LEU A 1 90 ? -1.395 -10.855 -8.805 1.00 86.25 90 LEU A CA 1
ATOM 709 C C . LEU A 1 90 ? -0.392 -11.657 -9.651 1.00 86.25 90 LEU A C 1
ATOM 711 O O . LEU A 1 90 ? 0.588 -11.088 -10.121 1.00 86.25 90 LEU A O 1
ATOM 715 N N . ARG A 1 91 ? -0.649 -12.943 -9.918 1.00 85.50 91 ARG A N 1
ATOM 716 C CA . ARG A 1 91 ? 0.198 -13.744 -10.823 1.00 85.50 91 ARG A CA 1
ATOM 717 C C . ARG A 1 91 ? 0.181 -13.203 -12.251 1.00 85.50 91 ARG A C 1
ATOM 719 O O . ARG A 1 91 ? 1.217 -13.189 -12.905 1.00 85.50 91 ARG A O 1
ATOM 726 N N . THR A 1 92 ? -0.969 -12.753 -12.745 1.00 79.50 92 THR A N 1
ATOM 727 C CA . THR A 1 92 ? -1.082 -12.121 -14.067 1.00 79.50 92 THR A CA 1
ATOM 728 C C . THR A 1 92 ? -0.232 -10.852 -14.134 1.00 79.50 92 THR A C 1
ATOM 730 O O . THR A 1 92 ? 0.541 -10.687 -15.072 1.00 79.50 92 THR A O 1
ATOM 733 N N . LEU A 1 93 ? -0.274 -10.008 -13.099 1.00 77.06 93 LEU A N 1
ATOM 734 C CA . LEU A 1 93 ? 0.594 -8.830 -12.990 1.00 77.06 93 LEU A CA 1
ATOM 735 C C . LEU A 1 93 ? 2.093 -9.185 -12.997 1.00 77.06 93 LEU A C 1
ATOM 737 O O . LEU A 1 93 ? 2.882 -8.461 -13.603 1.00 77.06 93 LEU A O 1
ATOM 741 N N . GLU A 1 94 ? 2.496 -10.299 -12.375 1.00 79.06 94 GLU A N 1
ATOM 742 C CA . GLU A 1 94 ? 3.882 -10.790 -12.444 1.00 79.06 94 GLU A CA 1
ATOM 743 C C . GLU A 1 94 ? 4.284 -11.280 -13.840 1.00 79.06 94 GLU A C 1
ATOM 745 O O . GLU A 1 94 ? 5.423 -11.062 -14.252 1.00 79.06 94 GLU A O 1
ATOM 750 N N . LYS A 1 95 ? 3.372 -11.915 -14.594 1.00 74.38 95 LYS A N 1
ATOM 751 C CA . LYS A 1 95 ? 3.660 -12.424 -15.952 1.00 74.38 95 LYS A CA 1
ATOM 752 C C . LYS A 1 95 ? 4.101 -11.323 -16.912 1.00 74.38 95 LYS A C 1
ATOM 754 O O . LYS A 1 95 ? 4.897 -11.590 -17.806 1.00 74.38 95 LYS A O 1
ATOM 759 N N . TYR A 1 96 ? 3.633 -10.093 -16.709 1.00 69.25 96 TYR A N 1
ATOM 760 C CA . TYR A 1 96 ? 4.075 -8.944 -17.501 1.00 69.25 96 TYR A CA 1
ATOM 761 C C . TYR A 1 96 ? 5.515 -8.495 -17.180 1.00 69.25 96 TYR A C 1
ATOM 763 O O . TYR A 1 96 ? 6.034 -7.584 -17.814 1.00 69.25 96 TYR A O 1
ATOM 771 N N . GLY A 1 97 ? 6.189 -9.126 -16.210 1.00 66.06 97 GLY A N 1
ATOM 772 C CA . GLY A 1 97 ? 7.621 -8.962 -15.939 1.00 66.06 97 GLY A CA 1
ATOM 773 C C . GLY A 1 97 ? 7.992 -7.726 -15.118 1.00 66.06 97 GLY A C 1
ATOM 774 O O . GLY A 1 97 ? 9.161 -7.534 -14.777 1.00 66.06 97 GLY A O 1
ATOM 775 N N . PHE A 1 98 ? 7.015 -6.892 -14.767 1.00 72.00 98 PHE A N 1
ATOM 776 C CA . PHE A 1 98 ? 7.235 -5.634 -14.054 1.00 72.00 98 PHE A CA 1
ATOM 777 C C . PHE A 1 98 ? 7.381 -5.791 -12.543 1.00 72.00 98 PHE A C 1
ATOM 779 O O . PHE A 1 98 ? 8.065 -4.998 -11.889 1.00 72.00 98 PHE A O 1
ATOM 786 N N . PHE A 1 99 ? 6.759 -6.830 -12.001 1.00 81.88 99 PHE A N 1
ATOM 787 C CA . PHE A 1 99 ? 6.843 -7.203 -10.601 1.00 81.88 99 PHE A CA 1
ATOM 788 C C . PHE A 1 99 ? 7.351 -8.639 -10.503 1.00 81.88 99 PHE A C 1
ATOM 790 O O . PHE A 1 99 ? 7.019 -9.473 -11.342 1.00 81.88 99 PHE A O 1
ATOM 797 N N . GLN A 1 100 ? 8.163 -8.926 -9.491 1.00 87.12 100 GLN A N 1
ATOM 798 C CA . GLN A 1 100 ? 8.621 -10.278 -9.177 1.00 87.12 100 GLN A CA 1
ATOM 799 C C . GLN A 1 100 ? 8.447 -10.537 -7.681 1.00 87.12 100 GLN A C 1
ATOM 801 O O . GLN A 1 100 ? 8.696 -9.645 -6.864 1.00 87.12 100 GLN A O 1
ATOM 806 N N . GLY A 1 101 ? 8.033 -11.752 -7.328 1.00 89.81 101 GLY A N 1
ATOM 807 C CA . GLY A 1 101 ? 7.825 -12.176 -5.944 1.00 89.81 101 GLY A CA 1
ATOM 808 C C . GLY A 1 101 ? 6.629 -11.498 -5.268 1.00 89.81 101 GLY A C 1
ATOM 809 O O . GLY A 1 101 ? 6.646 -11.280 -4.056 1.00 89.81 101 GLY A O 1
ATOM 810 N N . MET A 1 102 ? 5.603 -11.124 -6.036 1.00 91.06 102 MET A N 1
ATOM 811 C CA . MET A 1 102 ? 4.338 -10.632 -5.514 1.00 91.06 102 MET A CA 1
ATOM 812 C C . MET A 1 102 ? 3.610 -11.734 -4.757 1.00 91.06 102 MET A C 1
ATOM 814 O O . MET A 1 102 ? 3.149 -12.726 -5.319 1.00 91.06 102 MET A O 1
ATOM 818 N N . THR A 1 103 ? 3.454 -11.540 -3.453 1.00 91.81 103 THR A N 1
ATOM 819 C CA . THR A 1 103 ? 2.746 -12.489 -2.599 1.00 91.81 103 THR A CA 1
ATOM 820 C C . THR A 1 103 ? 1.783 -11.768 -1.679 1.00 91.81 103 THR A C 1
ATOM 822 O O . THR A 1 103 ? 2.075 -10.697 -1.155 1.00 91.81 103 THR A O 1
ATOM 825 N N . LEU A 1 104 ? 0.623 -12.385 -1.466 1.00 92.88 104 LEU A N 1
ATOM 826 C CA . LEU A 1 104 ? -0.338 -11.980 -0.453 1.00 92.88 104 LEU A CA 1
ATOM 827 C C . LEU A 1 104 ? -0.592 -13.178 0.457 1.00 92.88 104 LEU A C 1
ATOM 829 O O . LEU A 1 104 ? -1.308 -14.111 0.083 1.00 92.88 104 LEU A O 1
ATOM 833 N N . LYS A 1 105 ? 0.028 -13.164 1.637 1.00 93.56 105 LYS A N 1
ATOM 834 C CA . LYS A 1 105 ? -0.123 -14.215 2.649 1.00 93.56 105 LYS A CA 1
ATOM 835 C C . LYS A 1 105 ? -1.113 -13.776 3.712 1.00 93.56 105 LYS A C 1
ATOM 837 O O . LYS A 1 105 ? -1.116 -12.613 4.103 1.00 93.56 105 LYS A O 1
ATOM 842 N N . ARG A 1 106 ? -1.937 -14.706 4.190 1.00 93.75 106 ARG A N 1
ATOM 843 C CA . ARG A 1 106 ? -2.858 -14.474 5.303 1.00 93.75 106 ARG A CA 1
ATOM 844 C C . ARG A 1 106 ? -2.341 -15.172 6.553 1.00 93.75 106 ARG A C 1
ATOM 846 O O . ARG A 1 106 ? -2.118 -16.376 6.534 1.00 93.75 106 ARG A O 1
ATOM 853 N N . GLU A 1 107 ? -2.230 -14.420 7.637 1.00 93.94 107 GLU A N 1
ATOM 854 C CA . GLU A 1 107 ? -1.824 -14.891 8.960 1.00 93.94 107 GLU A CA 1
ATOM 855 C C . GLU A 1 107 ? -2.892 -14.445 9.967 1.00 93.94 107 GLU A C 1
ATOM 857 O O . GLU A 1 107 ? -2.921 -13.305 10.434 1.00 93.94 107 GLU A O 1
ATOM 862 N N . GLY A 1 108 ? -3.864 -15.324 10.232 1.00 93.00 108 GLY A N 1
ATOM 863 C CA . GLY A 1 108 ? -5.031 -14.999 11.055 1.00 93.00 108 GLY A CA 1
ATOM 864 C C . GLY A 1 108 ? -5.893 -13.883 10.445 1.00 93.00 108 GLY A C 1
ATOM 865 O O . GLY A 1 108 ? -6.540 -14.068 9.405 1.00 93.00 108 GLY A O 1
ATOM 866 N N . ASN A 1 109 ? -5.936 -12.727 11.115 1.00 93.69 109 ASN A N 1
ATOM 867 C CA . ASN A 1 109 ? -6.624 -11.522 10.644 1.00 93.69 109 ASN A CA 1
ATOM 868 C C . ASN A 1 109 ? -5.705 -10.539 9.899 1.00 93.69 109 ASN A C 1
ATOM 870 O O . ASN A 1 109 ? -6.184 -9.487 9.478 1.00 93.69 109 ASN A O 1
ATOM 874 N N . LYS A 1 110 ? -4.420 -10.857 9.731 1.00 94.69 110 LYS A N 1
ATOM 875 C CA . LYS A 1 110 ? -3.464 -10.037 8.988 1.00 94.69 110 LYS A CA 1
ATOM 876 C C . LYS A 1 110 ? -3.243 -10.582 7.584 1.00 94.69 110 LYS A C 1
ATOM 878 O O . LYS A 1 110 ? -3.255 -11.790 7.355 1.00 94.69 110 LYS A O 1
ATOM 883 N N . PHE A 1 111 ? -3.007 -9.668 6.659 1.00 95.19 111 PHE A N 1
ATOM 884 C CA . PHE A 1 111 ? -2.488 -9.922 5.331 1.00 95.19 111 PHE A CA 1
ATOM 885 C C . PHE A 1 111 ? -1.123 -9.264 5.209 1.00 95.19 111 PHE A C 1
ATOM 887 O O . PHE A 1 111 ? -0.952 -8.100 5.567 1.00 95.19 111 PHE A O 1
ATOM 894 N N . ILE A 1 112 ? -0.164 -10.011 4.683 1.00 95.12 112 ILE A N 1
ATOM 895 C CA . ILE A 1 112 ? 1.167 -9.519 4.360 1.00 95.12 112 ILE A CA 1
ATOM 896 C C . ILE A 1 112 ? 1.261 -9.498 2.845 1.00 95.12 112 ILE A C 1
ATOM 898 O O . ILE A 1 112 ? 1.317 -10.555 2.209 1.00 95.12 112 ILE A O 1
ATOM 902 N N . PHE A 1 113 ? 1.242 -8.294 2.282 1.00 94.88 113 PHE A N 1
ATOM 903 C CA . PHE A 1 113 ? 1.509 -8.074 0.872 1.00 94.88 113 PHE A CA 1
ATOM 904 C C . PHE A 1 113 ? 2.991 -7.763 0.684 1.00 94.88 113 PHE A C 1
ATOM 906 O O . PHE A 1 113 ? 3.542 -6.899 1.367 1.00 94.88 113 PHE A O 1
ATOM 913 N N . LYS A 1 114 ? 3.647 -8.476 -0.226 1.00 94.81 114 LYS A N 1
ATOM 914 C CA . LYS A 1 114 ? 5.070 -8.321 -0.522 1.00 94.81 114 LYS A CA 1
ATOM 915 C C . LYS A 1 114 ? 5.273 -8.254 -2.026 1.00 94.81 114 LYS A C 1
ATOM 917 O O . LYS A 1 114 ? 4.613 -8.990 -2.749 1.00 94.81 114 LYS A O 1
ATOM 922 N N . ILE A 1 115 ? 6.209 -7.419 -2.456 1.00 92.75 115 ILE A N 1
ATOM 923 C CA . ILE A 1 115 ? 6.782 -7.380 -3.801 1.00 92.75 115 ILE A CA 1
ATOM 924 C C . ILE A 1 115 ? 8.298 -7.471 -3.616 1.00 92.75 115 ILE A C 1
ATOM 926 O O . ILE A 1 115 ? 8.887 -6.565 -3.025 1.00 92.75 115 ILE A O 1
ATOM 930 N N . ASP A 1 116 ? 8.934 -8.542 -4.093 1.00 92.38 116 ASP A N 1
ATOM 931 C CA . ASP A 1 116 ? 10.391 -8.705 -3.964 1.00 92.38 116 ASP A CA 1
ATOM 932 C C . ASP A 1 116 ? 11.146 -7.744 -4.881 1.00 92.38 116 ASP A C 1
ATOM 934 O O . ASP A 1 116 ? 12.142 -7.141 -4.476 1.00 92.38 116 ASP A O 1
ATOM 938 N N . LYS A 1 117 ? 10.641 -7.562 -6.105 1.00 89.81 117 LYS A N 1
ATOM 939 C CA . LYS A 1 1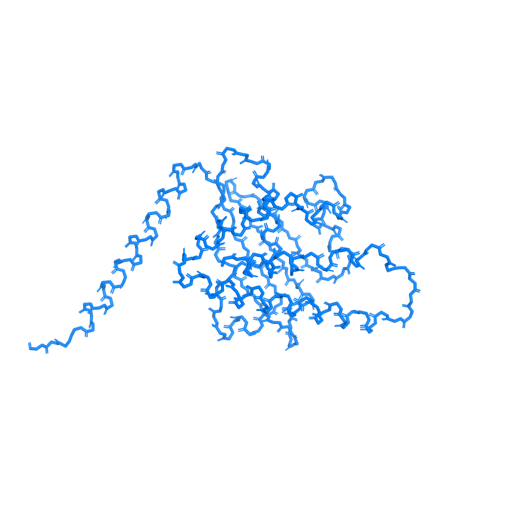17 ? 11.213 -6.641 -7.085 1.00 89.81 117 LYS A CA 1
ATOM 940 C C . LYS A 1 117 ? 10.128 -5.892 -7.847 1.00 89.81 117 LYS A C 1
ATOM 942 O O . LYS A 1 117 ? 9.296 -6.501 -8.508 1.00 89.81 117 LYS A O 1
ATOM 947 N N . CYS A 1 118 ? 10.177 -4.568 -7.802 1.00 87.81 118 CYS A N 1
ATOM 948 C CA . CYS A 1 118 ? 9.396 -3.649 -8.616 1.00 87.81 118 CYS A CA 1
ATOM 949 C C . CYS A 1 118 ? 10.331 -3.012 -9.650 1.00 87.81 118 CYS A C 1
ATOM 951 O O . CYS A 1 118 ? 11.145 -2.153 -9.318 1.00 87.81 118 CYS A O 1
ATOM 953 N N . GLN A 1 119 ? 10.234 -3.425 -10.913 1.00 79.25 119 GLN A N 1
ATOM 954 C CA . GLN A 1 119 ? 11.109 -2.931 -11.987 1.00 79.25 119 GLN A CA 1
ATOM 955 C C . GLN A 1 119 ? 10.856 -1.458 -12.324 1.00 79.25 119 GLN A C 1
ATOM 957 O O . GLN A 1 119 ? 11.745 -0.765 -12.829 1.00 79.25 119 GLN A O 1
ATOM 962 N N . PHE A 1 120 ? 9.652 -0.972 -12.019 1.00 73.31 120 PHE A N 1
ATOM 963 C CA . PHE A 1 120 ? 9.268 0.409 -12.254 1.00 73.31 120 PHE A CA 1
ATOM 964 C C . PHE A 1 120 ? 9.813 1.367 -11.206 1.00 73.31 120 PHE A C 1
ATOM 966 O O . PHE A 1 120 ? 10.317 2.419 -11.566 1.00 73.31 120 PHE A O 1
ATOM 973 N N . ALA A 1 121 ? 9.742 1.003 -9.929 1.00 75.62 121 ALA A N 1
ATOM 974 C CA . ALA A 1 121 ? 10.049 1.915 -8.833 1.00 75.62 121 ALA A CA 1
ATOM 975 C C . ALA A 1 121 ? 11.359 1.577 -8.101 1.00 75.62 121 ALA A C 1
ATOM 977 O O . ALA A 1 121 ? 11.850 2.410 -7.344 1.00 75.62 121 ALA A O 1
ATOM 978 N N . GLY A 1 122 ? 11.941 0.399 -8.347 1.00 81.44 122 GLY A N 1
ATOM 979 C CA . GLY A 1 122 ? 13.183 -0.059 -7.731 1.00 81.44 122 GLY A CA 1
ATOM 980 C C . GLY A 1 122 ? 14.450 0.148 -8.571 1.00 81.44 122 GLY A C 1
ATOM 981 O O . GLY A 1 122 ? 14.406 0.446 -9.774 1.00 81.44 122 GLY A O 1
ATOM 982 N N . GLY A 1 123 ? 15.592 -0.052 -7.912 1.00 82.88 123 GLY A N 1
ATOM 983 C CA . GLY A 1 123 ? 16.938 0.097 -8.467 1.00 82.88 123 GLY A CA 1
ATOM 984 C C . GLY A 1 123 ? 17.406 1.553 -8.574 1.00 82.88 123 GLY A C 1
ATOM 985 O O . GLY A 1 123 ? 16.707 2.483 -8.182 1.00 82.88 123 GLY A O 1
ATOM 986 N N . LYS A 1 124 ? 18.601 1.758 -9.147 1.00 78.44 124 LYS A N 1
ATOM 987 C CA . LYS A 1 124 ? 19.299 3.061 -9.195 1.00 78.44 124 LYS A CA 1
ATOM 988 C C . LYS A 1 124 ? 18.490 4.209 -9.818 1.00 78.44 124 LYS A C 1
ATOM 990 O O . LYS A 1 124 ? 18.643 5.349 -9.398 1.00 78.44 124 LYS A O 1
ATOM 995 N N . GLU A 1 125 ? 17.665 3.908 -10.817 1.00 74.44 125 GLU A N 1
ATOM 996 C CA . GLU A 1 125 ? 16.811 4.880 -11.526 1.00 74.44 125 GLU A CA 1
ATOM 997 C C . GLU A 1 125 ? 15.367 4.907 -10.988 1.00 74.44 125 GLU A C 1
ATOM 999 O O . GLU A 1 125 ? 14.499 5.573 -11.549 1.00 74.44 125 GLU A O 1
ATOM 1004 N N . GLY A 1 126 ? 15.081 4.118 -9.951 1.00 79.12 126 GLY A N 1
ATOM 1005 C CA . GLY A 1 126 ? 13.769 4.012 -9.331 1.00 79.12 126 GLY A CA 1
ATOM 1006 C C . GLY A 1 126 ? 13.582 4.989 -8.170 1.00 79.12 126 GLY A C 1
ATOM 1007 O O . GLY A 1 126 ? 14.535 5.449 -7.544 1.00 79.12 126 GLY A O 1
ATOM 1008 N N . ILE A 1 127 ? 12.324 5.279 -7.844 1.00 82.50 127 ILE A N 1
ATOM 1009 C CA . ILE A 1 127 ? 11.953 6.190 -6.754 1.00 82.50 127 ILE A CA 1
ATOM 1010 C C . ILE A 1 127 ? 12.162 5.589 -5.352 1.00 82.50 127 ILE A C 1
ATOM 1012 O O . ILE A 1 127 ? 12.270 6.339 -4.388 1.00 82.50 127 ILE A O 1
ATOM 1016 N N . HIS A 1 128 ? 12.257 4.260 -5.206 1.00 88.00 128 HIS A N 1
ATOM 1017 C CA . HIS A 1 128 ? 12.422 3.593 -3.905 1.00 88.00 128 HIS A CA 1
ATOM 1018 C C . HIS A 1 128 ? 13.645 4.089 -3.136 1.00 88.00 128 HIS A C 1
ATOM 1020 O O . HIS A 1 128 ? 13.584 4.257 -1.920 1.00 88.00 128 HIS A O 1
ATOM 1026 N N . LYS A 1 129 ? 14.742 4.367 -3.844 1.00 85.00 129 LYS A N 1
ATOM 1027 C CA . LYS A 1 129 ? 15.940 4.934 -3.231 1.00 85.00 129 LYS A CA 1
ATOM 1028 C C . LYS A 1 129 ? 15.642 6.290 -2.581 1.00 85.00 129 LYS A C 1
ATOM 1030 O O . LYS A 1 129 ? 15.963 6.477 -1.413 1.00 85.00 129 LYS A O 1
ATOM 1035 N N . ASN A 1 130 ? 14.932 7.175 -3.281 1.00 85.81 130 ASN A N 1
ATOM 1036 C CA . ASN A 1 130 ? 14.542 8.481 -2.745 1.00 85.81 130 ASN A CA 1
ATOM 1037 C C . ASN A 1 130 ? 13.564 8.346 -1.566 1.00 85.81 130 ASN A C 1
ATOM 1039 O O . ASN A 1 130 ? 13.679 9.088 -0.596 1.00 85.81 130 ASN A O 1
ATOM 1043 N N . ILE A 1 131 ? 12.626 7.388 -1.607 1.00 85.00 131 ILE A N 1
ATOM 1044 C CA . ILE A 1 131 ? 11.735 7.094 -0.466 1.00 85.00 131 ILE A CA 1
ATOM 1045 C C . ILE A 1 131 ? 12.563 6.771 0.781 1.00 85.00 131 ILE A C 1
ATOM 1047 O O . ILE A 1 131 ? 12.287 7.305 1.853 1.00 85.00 131 ILE A O 1
ATOM 1051 N N . LEU A 1 132 ? 13.574 5.909 0.636 1.00 86.50 132 LEU A N 1
ATOM 1052 C CA . LEU A 1 132 ? 14.444 5.492 1.734 1.00 86.50 132 LEU A CA 1
ATOM 1053 C C . LEU A 1 132 ? 15.313 6.643 2.247 1.00 86.50 132 LEU A C 1
ATOM 1055 O O . LEU A 1 132 ? 15.364 6.873 3.453 1.00 86.50 132 LEU A O 1
ATOM 1059 N N . GLU A 1 133 ? 15.959 7.385 1.346 1.00 87.81 133 GLU A N 1
ATOM 1060 C CA . GLU A 1 133 ? 16.842 8.507 1.694 1.00 87.81 133 GLU A CA 1
ATOM 1061 C C . GLU A 1 133 ? 16.088 9.635 2.409 1.00 87.81 133 GLU A C 1
ATOM 1063 O O . GLU A 1 133 ? 16.577 10.180 3.399 1.00 87.81 133 GLU A O 1
ATOM 1068 N N . HIS A 1 134 ? 14.864 9.932 1.970 1.00 86.56 134 HIS A N 1
ATOM 1069 C CA . HIS A 1 134 ? 14.017 10.965 2.568 1.00 86.56 134 HIS A CA 1
ATOM 1070 C C . HIS A 1 134 ? 13.072 10.443 3.657 1.00 86.56 134 HIS A C 1
ATOM 1072 O O . HIS A 1 134 ? 12.271 11.215 4.181 1.00 86.56 134 HIS A O 1
ATOM 1078 N N . LYS A 1 135 ? 13.158 9.154 4.015 1.00 86.12 135 LYS A N 1
ATOM 1079 C CA . LYS A 1 135 ? 12.314 8.504 5.035 1.00 86.12 135 LYS A CA 1
ATOM 1080 C C . LYS A 1 135 ? 10.816 8.765 4.820 1.00 86.12 135 LYS A C 1
ATOM 1082 O O . LYS A 1 135 ? 10.077 9.061 5.759 1.00 86.12 135 LYS A O 1
ATOM 1087 N N . ILE A 1 136 ? 10.364 8.684 3.570 1.00 84.31 136 ILE A N 1
ATOM 1088 C CA . ILE A 1 136 ? 8.966 8.936 3.215 1.00 84.31 136 ILE A CA 1
ATOM 1089 C C . ILE A 1 136 ? 8.104 7.770 3.705 1.00 84.31 136 ILE A C 1
ATOM 1091 O O . ILE A 1 136 ? 8.287 6.623 3.302 1.00 84.31 136 ILE A O 1
ATOM 1095 N N . GLU A 1 137 ? 7.110 8.076 4.534 1.00 85.00 137 GLU A N 1
ATOM 1096 C CA . GLU A 1 137 ? 6.127 7.098 5.002 1.00 85.00 137 GLU A CA 1
ATOM 1097 C C . GLU A 1 137 ? 4.831 7.228 4.199 1.00 85.00 137 GLU A C 1
ATOM 1099 O O . GLU A 1 137 ? 3.985 8.087 4.470 1.00 85.00 137 GLU A O 1
ATOM 1104 N N . ALA A 1 138 ? 4.668 6.350 3.220 1.00 82.56 138 ALA A N 1
ATOM 1105 C CA . ALA A 1 138 ? 3.464 6.239 2.412 1.00 82.56 138 ALA A CA 1
ATOM 1106 C C . ALA A 1 138 ? 3.196 4.760 2.088 1.00 82.56 138 ALA A C 1
ATOM 1108 O O . ALA A 1 138 ? 4.117 3.938 2.140 1.00 82.56 138 ALA A O 1
ATOM 1109 N N . PRO A 1 139 ? 1.950 4.365 1.786 1.00 84.31 139 PRO A N 1
ATOM 1110 C CA . PRO A 1 139 ? 1.687 3.022 1.292 1.00 84.31 139 PRO A CA 1
ATOM 1111 C C . PRO A 1 139 ? 2.212 2.868 -0.142 1.00 84.31 139 PRO A C 1
ATOM 1113 O O . PRO A 1 139 ? 2.217 3.825 -0.910 1.00 84.31 139 PRO A O 1
ATOM 1116 N N . CYS A 1 140 ? 2.592 1.660 -0.558 1.00 86.00 140 CYS A N 1
ATOM 1117 C CA . CYS A 1 140 ? 2.727 1.386 -1.991 1.00 86.00 140 CYS A CA 1
ATOM 1118 C C . CYS A 1 140 ? 1.357 1.593 -2.683 1.00 86.00 140 CYS A C 1
ATOM 1120 O O . CYS A 1 140 ? 0.348 1.116 -2.154 1.00 86.00 140 CYS A O 1
ATOM 1122 N N . PRO A 1 141 ? 1.277 2.240 -3.862 1.00 83.06 141 PRO A N 1
ATOM 1123 C CA . PRO A 1 141 ? 0.015 2.388 -4.593 1.00 83.06 141 PRO A CA 1
ATOM 1124 C C . PRO A 1 141 ? -0.705 1.056 -4.870 1.00 83.06 141 PRO A C 1
ATOM 1126 O O . PRO A 1 141 ? -1.926 0.980 -4.759 1.00 83.06 141 PRO A O 1
ATOM 1129 N N . LEU A 1 142 ? 0.034 -0.029 -5.135 1.00 84.19 142 LEU A N 1
ATOM 1130 C CA . LEU A 1 142 ? -0.541 -1.377 -5.286 1.00 84.19 142 LEU A CA 1
ATOM 1131 C C . LEU A 1 142 ? -1.217 -1.881 -4.005 1.00 84.19 142 LEU A C 1
ATOM 1133 O O . LEU A 1 142 ? -2.204 -2.611 -4.069 1.00 84.19 142 LEU A O 1
ATOM 1137 N N . THR A 1 143 ? -0.743 -1.456 -2.834 1.00 88.19 143 THR A N 1
ATOM 1138 C CA . THR A 1 143 ? -1.382 -1.787 -1.559 1.00 88.19 143 THR A CA 1
ATOM 1139 C C . THR A 1 143 ? -2.760 -1.132 -1.441 1.00 88.19 143 THR A C 1
ATOM 1141 O O . THR A 1 143 ? -3.674 -1.774 -0.932 1.00 88.19 143 THR A O 1
ATOM 1144 N N . LEU A 1 144 ? -2.958 0.101 -1.932 1.00 84.88 144 LEU A N 1
ATOM 1145 C CA . LEU A 1 144 ? -4.286 0.747 -1.942 1.00 84.88 144 LEU A CA 1
ATOM 1146 C C . LEU A 1 144 ? -5.296 -0.066 -2.755 1.00 84.88 144 LEU A C 1
ATOM 1148 O O . LEU A 1 144 ? -6.422 -0.286 -2.315 1.00 84.88 144 LEU A O 1
ATOM 1152 N N . ILE A 1 145 ? -4.854 -0.559 -3.906 1.00 82.31 145 ILE A N 1
ATOM 1153 C CA . ILE A 1 145 ? -5.650 -1.385 -4.813 1.00 82.31 145 ILE A CA 1
ATOM 1154 C C . ILE A 1 145 ? -6.031 -2.715 -4.143 1.00 82.31 145 ILE A C 1
ATOM 1156 O O . ILE A 1 145 ? -7.200 -3.099 -4.101 1.00 82.31 145 ILE A O 1
ATOM 1160 N N . ILE A 1 146 ? -5.054 -3.405 -3.547 1.00 88.06 146 ILE A N 1
ATOM 1161 C CA . ILE A 1 146 ? -5.294 -4.654 -2.809 1.00 88.06 146 ILE A CA 1
ATOM 1162 C C . ILE A 1 146 ? -6.226 -4.416 -1.624 1.00 88.06 146 ILE A C 1
ATOM 1164 O O . ILE A 1 146 ? -7.123 -5.216 -1.361 1.00 88.06 146 ILE A O 1
ATOM 1168 N N . ALA A 1 147 ? -6.046 -3.311 -0.908 1.00 87.44 147 ALA A N 1
ATOM 1169 C CA . ALA A 1 147 ? -6.906 -2.960 0.202 1.00 87.44 147 ALA A CA 1
ATOM 1170 C C . ALA A 1 147 ? -8.347 -2.696 -0.238 1.00 87.44 147 ALA A C 1
ATOM 1172 O O . ALA A 1 147 ? -9.262 -3.161 0.433 1.00 87.44 147 ALA A O 1
ATOM 1173 N N . GLN A 1 148 ? -8.578 -2.018 -1.362 1.00 84.94 148 GLN A N 1
ATOM 1174 C CA . GLN A 1 148 ? -9.929 -1.855 -1.899 1.00 84.94 148 GLN A CA 1
ATOM 1175 C C . GLN A 1 148 ? -10.594 -3.220 -2.130 1.00 84.94 148 GLN A C 1
ATOM 1177 O O . GLN A 1 148 ? -11.699 -3.457 -1.636 1.00 84.94 148 GLN A O 1
ATOM 1182 N N . PHE A 1 149 ? -9.889 -4.154 -2.776 1.00 86.31 149 PHE A N 1
ATOM 1183 C CA . PHE A 1 149 ? -10.390 -5.514 -2.983 1.00 86.31 149 PHE A CA 1
ATOM 1184 C C . PHE A 1 149 ? -10.710 -6.217 -1.651 1.00 86.31 149 PHE A C 1
ATOM 1186 O O . PHE A 1 149 ? -11.794 -6.773 -1.462 1.00 86.31 149 PHE A O 1
ATOM 1193 N N . LEU A 1 150 ? -9.794 -6.155 -0.677 1.00 89.00 150 LEU A N 1
ATOM 1194 C CA . LEU A 1 150 ? -10.000 -6.755 0.645 1.00 89.00 150 LEU A CA 1
ATOM 1195 C C . LEU A 1 150 ? -11.183 -6.125 1.396 1.00 89.00 150 LEU A C 1
ATOM 1197 O O . LEU A 1 150 ? -11.879 -6.830 2.128 1.00 89.00 150 LEU A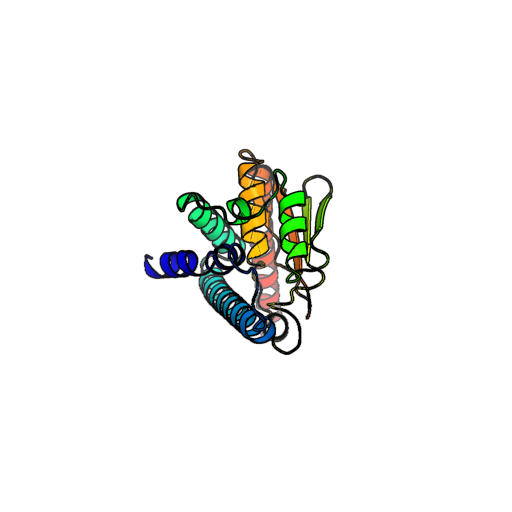 O 1
ATOM 1201 N N . LYS A 1 151 ? -11.426 -4.821 1.221 1.00 87.38 151 LYS A N 1
ATOM 1202 C CA . LYS A 1 151 ? -12.548 -4.094 1.829 1.00 87.38 151 LYS A CA 1
ATOM 1203 C C . LYS A 1 151 ? -13.879 -4.581 1.270 1.00 87.38 151 LYS A C 1
ATOM 1205 O O . LYS A 1 151 ? -14.784 -4.869 2.050 1.00 87.38 151 LYS A O 1
ATOM 1210 N N . GLN A 1 152 ? -13.971 -4.722 -0.052 1.00 84.44 152 GLN A N 1
ATOM 1211 C CA . GLN A 1 152 ? -15.159 -5.238 -0.736 1.00 84.44 152 GLN A CA 1
ATOM 1212 C C . GLN A 1 152 ? -15.471 -6.676 -0.307 1.00 84.44 152 GLN A C 1
ATOM 1214 O O . GLN A 1 152 ? -16.611 -6.988 0.025 1.00 84.44 152 GLN A O 1
ATOM 1219 N N . ALA A 1 153 ? -14.446 -7.527 -0.199 1.00 86.31 153 ALA A N 1
ATOM 1220 C CA . ALA A 1 153 ? -14.598 -8.900 0.282 1.00 86.31 153 ALA A CA 1
ATOM 1221 C C . ALA A 1 153 ? -14.968 -8.999 1.781 1.00 86.31 153 ALA A C 1
ATOM 1223 O O . ALA A 1 153 ? -15.415 -10.049 2.241 1.00 86.31 153 ALA A O 1
ATOM 1224 N N . ASN A 1 154 ? -14.778 -7.931 2.568 1.00 89.62 154 ASN A N 1
ATOM 1225 C CA . ASN A 1 154 ? -14.997 -7.922 4.018 1.00 89.62 154 ASN A CA 1
ATOM 1226 C C . ASN A 1 154 ? -15.794 -6.681 4.479 1.00 89.62 154 ASN A C 1
ATOM 1228 O O . ASN A 1 154 ? -15.297 -5.901 5.299 1.00 89.62 154 ASN A O 1
ATOM 1232 N N . PRO A 1 155 ? -17.061 -6.506 4.056 1.00 87.12 155 PRO A N 1
ATOM 1233 C CA . PRO A 1 155 ? -17.806 -5.251 4.232 1.00 87.12 155 PRO A CA 1
ATOM 1234 C C . PRO A 1 155 ? -18.069 -4.873 5.700 1.00 87.12 155 PRO A C 1
ATOM 1236 O O . PRO A 1 155 ? -18.275 -3.707 6.031 1.00 87.12 155 PRO A O 1
ATOM 1239 N N . ARG A 1 156 ? -18.037 -5.853 6.614 1.00 91.75 156 ARG A N 1
ATOM 1240 C CA . ARG A 1 156 ? -18.227 -5.652 8.064 1.00 91.75 156 ARG A CA 1
ATOM 1241 C C . ARG A 1 156 ? -16.924 -5.379 8.827 1.00 91.75 156 ARG A C 1
ATOM 1243 O O . ARG A 1 156 ? -16.942 -5.282 10.056 1.00 91.75 156 ARG A O 1
ATOM 1250 N N . LYS A 1 157 ? -15.785 -5.321 8.137 1.00 92.50 157 LYS A N 1
ATOM 1251 C CA . LYS A 1 157 ? -14.462 -5.102 8.729 1.00 92.50 157 LYS A CA 1
ATOM 1252 C C . LYS A 1 157 ? -13.894 -3.749 8.301 1.00 92.50 157 LYS A C 1
ATOM 1254 O O . LYS A 1 157 ? -14.374 -3.096 7.378 1.00 92.50 157 LYS A O 1
ATOM 1259 N N . ARG A 1 158 ? -12.866 -3.311 9.019 1.00 90.75 158 ARG A N 1
ATOM 1260 C CA . ARG A 1 158 ? -12.024 -2.161 8.688 1.00 90.75 158 ARG A CA 1
ATOM 1261 C C . ARG A 1 158 ? -10.608 -2.653 8.422 1.00 90.75 158 ARG A C 1
ATOM 1263 O O . ARG A 1 158 ? -10.169 -3.613 9.054 1.00 90.75 158 ARG A O 1
ATOM 1270 N N . LEU A 1 159 ? -9.928 -2.004 7.485 1.00 91.06 159 LEU A N 1
ATOM 1271 C CA . LEU A 1 159 ? -8.551 -2.317 7.118 1.00 91.06 159 LEU A CA 1
ATOM 1272 C C . LEU A 1 159 ? -7.616 -1.357 7.829 1.00 91.06 159 LEU A C 1
ATOM 1274 O O . LEU A 1 159 ? -7.610 -0.166 7.528 1.00 91.06 159 LEU A O 1
ATOM 1278 N N . TYR A 1 160 ? -6.835 -1.889 8.758 1.00 89.69 160 TYR A N 1
ATOM 1279 C CA . TYR A 1 160 ? -5.764 -1.165 9.421 1.00 89.69 160 TYR A CA 1
ATOM 1280 C C . TYR A 1 160 ? -4.460 -1.442 8.685 1.00 89.69 160 TYR A C 1
ATOM 1282 O O . TYR A 1 160 ? -3.936 -2.553 8.743 1.00 89.69 160 TYR A O 1
ATOM 1290 N N . VAL A 1 161 ? -3.978 -0.451 7.941 1.00 89.06 161 VAL A N 1
ATOM 1291 C CA . VAL A 1 161 ? -2.802 -0.600 7.082 1.00 89.06 161 VAL A CA 1
ATOM 1292 C C . VAL A 1 161 ? -1.603 0.054 7.724 1.00 89.06 161 VAL A C 1
ATOM 1294 O O . VAL A 1 161 ? -1.642 1.223 8.094 1.00 89.06 161 VAL A O 1
ATOM 1297 N N . TYR A 1 162 ? -0.541 -0.725 7.853 1.00 87.38 162 TYR A N 1
ATOM 1298 C CA . TYR A 1 162 ? 0.731 -0.252 8.365 1.00 87.38 162 TYR A CA 1
ATOM 1299 C C . TYR A 1 162 ? 1.504 0.481 7.256 1.00 87.38 162 TYR A C 1
ATOM 1301 O O . TYR A 1 162 ? 1.329 0.155 6.075 1.00 87.38 162 TYR A O 1
ATOM 1309 N N . PRO A 1 163 ? 2.371 1.454 7.598 1.00 85.44 163 PRO A N 1
ATOM 1310 C CA . PRO A 1 163 ? 3.293 2.043 6.635 1.00 85.44 163 PRO A CA 1
ATOM 1311 C C . PRO A 1 163 ? 4.060 0.964 5.869 1.00 85.44 163 PRO A C 1
ATOM 1313 O O . PRO A 1 163 ? 4.419 -0.081 6.415 1.00 85.44 163 PRO A O 1
ATOM 1316 N N . THR A 1 164 ? 4.277 1.197 4.576 1.00 90.50 164 THR A N 1
ATOM 1317 C CA . THR A 1 164 ? 4.998 0.231 3.746 1.00 90.50 164 THR A CA 1
ATOM 1318 C C . THR A 1 164 ? 6.482 0.285 4.069 1.00 90.50 164 THR A C 1
ATOM 1320 O O . THR A 1 164 ? 7.085 1.354 4.075 1.00 90.50 164 THR A O 1
ATOM 1323 N N . VAL A 1 165 ? 7.072 -0.882 4.303 1.00 91.62 165 VAL A N 1
ATOM 1324 C CA . VAL A 1 165 ? 8.517 -1.038 4.432 1.00 91.62 165 VAL A CA 1
ATOM 1325 C C . VAL A 1 165 ? 9.080 -1.230 3.031 1.00 91.62 165 VAL A C 1
ATOM 1327 O O . VAL A 1 165 ? 8.862 -2.269 2.405 1.00 91.62 165 VAL A O 1
ATOM 1330 N N . PHE A 1 166 ? 9.773 -0.215 2.526 1.00 90.31 166 PHE A N 1
ATOM 1331 C CA . PHE A 1 166 ? 10.439 -0.271 1.229 1.00 90.31 166 PHE A CA 1
ATOM 1332 C C . PHE A 1 166 ? 11.848 -0.853 1.355 1.00 90.31 166 PHE A C 1
ATOM 1334 O O . PHE A 1 166 ? 12.508 -0.731 2.385 1.00 90.31 166 PHE A O 1
ATOM 1341 N N . THR A 1 167 ? 12.317 -1.470 0.277 1.00 91.56 167 THR A N 1
ATOM 1342 C CA . THR A 1 167 ? 13.739 -1.723 0.025 1.00 91.56 167 THR A CA 1
ATOM 1343 C C . THR A 1 167 ? 14.110 -1.069 -1.302 1.00 91.56 167 THR A C 1
ATOM 1345 O O . THR A 1 167 ? 13.232 -0.605 -2.031 1.00 91.56 167 THR A O 1
ATOM 1348 N N . GLU A 1 168 ? 15.396 -1.058 -1.660 1.00 89.75 168 GLU A N 1
ATOM 1349 C CA . GLU A 1 168 ? 15.836 -0.529 -2.960 1.00 89.75 168 GLU A CA 1
ATOM 1350 C C . GLU A 1 168 ? 15.060 -1.149 -4.135 1.00 89.75 168 GLU A C 1
ATOM 1352 O O . GLU A 1 168 ? 14.814 -0.486 -5.139 1.00 89.75 168 GLU A O 1
ATOM 1357 N N . TRP A 1 169 ? 14.636 -2.407 -4.004 1.00 91.69 169 TRP A N 1
ATOM 1358 C CA . TRP A 1 169 ? 13.991 -3.155 -5.079 1.00 91.69 169 TRP A CA 1
ATOM 1359 C C . TRP A 1 169 ? 12.520 -3.453 -4.841 1.00 91.69 169 TRP A C 1
ATOM 1361 O O . TRP A 1 169 ? 11.780 -3.584 -5.809 1.00 91.69 169 TRP A O 1
ATOM 1371 N N . GLY A 1 170 ? 12.076 -3.549 -3.594 1.00 92.38 170 GLY A N 1
ATOM 1372 C CA . GLY A 1 170 ? 10.783 -4.125 -3.254 1.00 92.38 170 GLY A CA 1
ATOM 1373 C C . GLY A 1 170 ? 10.030 -3.338 -2.196 1.00 92.38 170 GLY A C 1
ATOM 1374 O O . GLY A 1 170 ? 10.411 -2.235 -1.801 1.00 92.38 170 GLY A O 1
ATOM 1375 N N . ALA A 1 171 ? 8.929 -3.924 -1.750 1.00 92.69 171 ALA A N 1
ATOM 1376 C CA . ALA A 1 171 ? 8.064 -3.351 -0.736 1.00 92.69 171 ALA A CA 1
ATOM 1377 C C . ALA A 1 171 ? 7.344 -4.456 0.041 1.00 92.69 171 ALA A C 1
ATOM 1379 O O . ALA A 1 171 ? 6.993 -5.499 -0.515 1.00 92.69 171 ALA A O 1
ATOM 1380 N N . LYS A 1 172 ? 7.091 -4.213 1.325 1.00 94.81 172 LYS A N 1
ATOM 1381 C CA . LYS A 1 172 ? 6.249 -5.053 2.177 1.00 94.81 172 LYS A CA 1
ATOM 1382 C C . LYS A 1 172 ? 5.242 -4.171 2.902 1.00 94.81 172 LYS A C 1
ATOM 1384 O O . LYS A 1 172 ? 5.627 -3.211 3.567 1.00 94.81 172 LYS A O 1
ATOM 1389 N N . THR A 1 173 ? 3.967 -4.528 2.832 1.00 94.50 173 THR A N 1
ATOM 1390 C CA . THR A 1 173 ? 2.906 -3.860 3.585 1.00 94.50 173 THR A CA 1
ATOM 1391 C C . THR A 1 173 ? 2.089 -4.869 4.374 1.00 94.50 173 THR A C 1
ATOM 1393 O O . THR A 1 173 ? 1.701 -5.919 3.860 1.00 94.50 173 THR A O 1
ATOM 1396 N N . GLU A 1 174 ? 1.796 -4.531 5.625 1.00 94.44 174 GLU A N 1
ATOM 1397 C CA . GLU A 1 174 ? 0.902 -5.312 6.474 1.00 94.44 174 GLU A CA 1
ATOM 1398 C C . GLU A 1 174 ? -0.474 -4.644 6.536 1.00 94.44 174 GLU A C 1
ATOM 1400 O O . GLU A 1 174 ? -0.593 -3.425 6.668 1.00 94.44 174 GLU A O 1
ATOM 1405 N N . ILE A 1 175 ? -1.521 -5.458 6.423 1.00 94.19 175 ILE A N 1
ATOM 1406 C CA . ILE A 1 175 ? -2.920 -5.034 6.407 1.00 94.19 175 ILE A CA 1
ATOM 1407 C C . ILE A 1 175 ? -3.680 -5.909 7.396 1.00 94.19 175 ILE A C 1
ATOM 1409 O O . ILE A 1 175 ? -3.781 -7.118 7.214 1.00 94.19 175 ILE A O 1
ATOM 1413 N N . GLU A 1 176 ? -4.257 -5.324 8.433 1.00 94.50 176 GLU A N 1
ATOM 1414 C CA . GLU A 1 176 ? -5.030 -6.058 9.427 1.00 94.50 176 GLU A CA 1
ATOM 1415 C C . GLU A 1 176 ? -6.535 -5.834 9.247 1.00 94.50 176 GLU A C 1
ATOM 1417 O O . GLU A 1 176 ? -7.016 -4.702 9.186 1.00 94.50 176 GLU A O 1
ATOM 1422 N N . LEU A 1 177 ? -7.299 -6.927 9.194 1.00 94.62 177 LEU A N 1
ATOM 1423 C CA . LEU A 1 177 ? -8.757 -6.907 9.238 1.00 94.62 177 LEU A CA 1
ATOM 1424 C C . LEU A 1 177 ? -9.234 -6.805 10.685 1.00 94.62 177 LEU A C 1
ATOM 1426 O O . LEU A 1 177 ? -9.100 -7.738 11.485 1.00 94.62 177 LEU A O 1
ATOM 1430 N N . LEU A 1 178 ? -9.876 -5.688 11.003 1.00 94.50 178 LEU A N 1
ATOM 1431 C CA . LEU A 1 178 ? -10.392 -5.395 12.333 1.00 94.50 178 LEU A CA 1
ATOM 1432 C C . LEU A 1 178 ? -11.909 -5.239 12.322 1.00 94.50 178 LEU A C 1
ATOM 1434 O O . LEU A 1 178 ? -12.521 -4.876 11.319 1.00 94.50 178 LEU A O 1
ATOM 1438 N N . THR A 1 179 ? -12.546 -5.513 13.459 1.00 94.81 179 THR A N 1
ATOM 1439 C CA . THR A 1 179 ? -13.902 -5.001 13.689 1.00 94.81 179 THR A CA 1
ATOM 1440 C C . THR A 1 179 ? -13.839 -3.476 13.835 1.00 94.81 179 THR A C 1
ATOM 1442 O O . THR A 1 179 ? -12.799 -2.962 14.252 1.00 94.81 179 THR A O 1
ATOM 1445 N N . PRO A 1 180 ? -14.930 -2.739 13.556 1.00 93.19 180 PRO A N 1
ATOM 1446 C CA . PRO A 1 180 ? -14.956 -1.288 13.750 1.00 93.19 180 PRO A CA 1
ATOM 1447 C C . PRO A 1 180 ? -14.509 -0.859 15.155 1.00 93.19 180 PRO A C 1
ATOM 1449 O O . PRO A 1 180 ? -13.718 0.067 15.291 1.00 93.19 180 PRO A O 1
ATOM 1452 N N . ARG A 1 181 ? -14.931 -1.603 16.187 1.00 94.88 181 ARG A N 1
ATOM 1453 C CA . ARG A 1 181 ? -14.512 -1.377 17.575 1.00 94.88 181 ARG A CA 1
ATOM 1454 C C . ARG A 1 181 ? -12.995 -1.515 17.762 1.00 94.88 181 ARG A C 1
ATOM 1456 O O . ARG A 1 181 ? -12.364 -0.564 18.205 1.00 94.88 181 ARG A O 1
ATOM 1463 N N . LYS A 1 182 ? -12.401 -2.651 17.369 1.00 94.19 182 LYS A N 1
ATOM 1464 C CA . LYS A 1 182 ? -10.946 -2.877 17.504 1.00 94.19 182 LYS A CA 1
ATOM 1465 C C . LYS A 1 182 ? -10.119 -1.885 16.688 1.00 94.19 182 LYS A C 1
ATOM 1467 O O . LYS A 1 182 ? -9.024 -1.511 17.089 1.00 94.19 182 LYS A O 1
ATOM 1472 N N . TYR A 1 183 ? -10.637 -1.470 15.534 1.00 91.62 183 TYR A N 1
ATOM 1473 C CA . TYR A 1 183 ? -10.006 -0.451 14.705 1.00 91.62 183 TYR A CA 1
ATOM 1474 C C . TYR A 1 183 ? -9.925 0.891 15.440 1.00 91.62 183 TYR A C 1
ATOM 1476 O O . TYR A 1 183 ? -8.858 1.499 15.487 1.00 91.62 183 TYR A O 1
ATOM 1484 N N . GLN A 1 184 ? -11.028 1.319 16.063 1.00 90.25 184 GLN A N 1
ATOM 1485 C CA . GLN A 1 184 ? -11.058 2.559 16.835 1.00 90.25 184 GLN A CA 1
ATOM 1486 C C . GLN A 1 184 ? -10.164 2.486 18.078 1.00 90.25 184 GLN A C 1
ATOM 1488 O O . GLN A 1 184 ? -9.427 3.430 18.343 1.00 90.25 184 GLN A O 1
ATOM 1493 N N . GLU A 1 185 ? -10.178 1.358 18.795 1.00 91.19 185 GLU A N 1
ATOM 1494 C CA . GLU A 1 185 ? -9.290 1.111 19.941 1.00 91.19 185 GLU A CA 1
ATOM 1495 C C . GLU A 1 185 ? -7.814 1.287 19.540 1.00 91.19 185 GLU A C 1
ATOM 1497 O O . GLU A 1 185 ? -7.099 2.066 20.166 1.00 91.19 185 GLU A O 1
ATOM 1502 N N . LYS A 1 186 ? -7.374 0.659 18.439 1.00 88.56 186 LYS A N 1
ATOM 1503 C CA . LYS A 1 186 ? -5.999 0.819 17.933 1.00 88.56 186 LYS A CA 1
ATOM 1504 C C . LYS A 1 186 ? -5.676 2.244 17.488 1.00 88.56 186 LYS A C 1
ATOM 1506 O O . LYS A 1 186 ? -4.565 2.714 17.721 1.00 88.56 186 LYS A O 1
ATOM 1511 N N . LYS A 1 187 ? -6.614 2.930 16.827 1.00 83.69 187 LYS A N 1
ATOM 1512 C CA . LYS A 1 187 ? -6.421 4.322 16.389 1.00 83.69 187 LYS A CA 1
ATOM 1513 C C . LYS A 1 187 ? -6.201 5.242 17.594 1.00 83.69 187 LYS A C 1
ATOM 1515 O O . LYS A 1 187 ? -5.286 6.056 17.563 1.00 83.69 187 LYS A O 1
ATOM 1520 N N . ASN A 1 188 ? -6.977 5.058 18.661 1.00 84.38 188 ASN A N 1
ATOM 1521 C CA . ASN A 1 188 ? -6.850 5.835 19.894 1.00 84.38 188 ASN A CA 1
ATOM 1522 C C . ASN A 1 188 ? -5.534 5.539 20.629 1.00 84.38 188 ASN A C 1
ATOM 1524 O O . ASN A 1 188 ? -4.829 6.475 20.988 1.00 84.38 188 ASN A O 1
ATOM 1528 N N . GLN A 1 189 ? -5.159 4.263 20.772 1.00 83.44 189 GLN A N 1
ATOM 1529 C CA . GLN A 1 189 ? -3.892 3.869 21.408 1.00 83.44 189 GLN A CA 1
ATOM 1530 C C . GLN A 1 189 ? -2.676 4.510 20.734 1.00 83.44 189 GLN A C 1
ATOM 1532 O O . GLN A 1 189 ? -1.740 4.935 21.403 1.00 83.44 189 GLN A O 1
ATOM 1537 N N . LEU A 1 190 ? -2.689 4.603 19.402 1.00 74.94 190 LEU A N 1
ATOM 1538 C CA . LEU A 1 190 ? -1.580 5.191 18.658 1.00 74.94 190 LEU A CA 1
ATOM 1539 C C . LEU A 1 190 ? -1.498 6.712 18.861 1.00 74.94 190 LEU A C 1
ATOM 1541 O O . LEU A 1 190 ? -0.405 7.257 18.974 1.00 74.94 190 LEU A O 1
ATOM 1545 N N . VAL A 1 191 ? -2.645 7.389 18.973 1.00 74.44 191 VAL A N 1
ATOM 1546 C CA . VAL A 1 191 ? -2.708 8.816 19.331 1.00 74.44 191 VAL A CA 1
ATOM 1547 C C . VAL A 1 191 ? -2.184 9.049 20.749 1.00 74.44 191 VAL A C 1
ATOM 1549 O O . VAL A 1 191 ? -1.399 9.970 20.964 1.00 74.44 191 VAL A O 1
ATOM 1552 N N . GLU A 1 192 ? -2.580 8.210 21.707 1.00 71.25 192 GLU A N 1
ATOM 1553 C CA . GLU A 1 192 ? -2.102 8.282 23.092 1.00 71.25 192 GLU A CA 1
ATOM 1554 C C . GLU A 1 192 ? -0.589 8.063 23.180 1.00 71.25 192 GLU A C 1
ATOM 1556 O O . GLU A 1 192 ? 0.101 8.832 23.847 1.00 71.25 192 GLU A O 1
ATOM 1561 N N . PHE A 1 193 ? -0.058 7.071 22.460 1.00 67.56 193 PHE A N 1
ATOM 1562 C CA . PHE A 1 193 ? 1.375 6.788 22.417 1.00 67.56 193 PHE A CA 1
ATOM 1563 C C . PHE A 1 193 ? 2.179 7.969 21.856 1.00 67.56 193 PHE A C 1
ATOM 1565 O O . PHE A 1 193 ? 3.124 8.427 22.494 1.00 67.56 193 PHE A O 1
ATOM 1572 N N . VAL A 1 194 ? 1.751 8.536 20.722 1.00 68.56 194 VAL A N 1
ATOM 1573 C CA . VAL A 1 194 ? 2.394 9.724 20.132 1.00 68.56 194 VAL A CA 1
ATOM 1574 C C . VAL A 1 194 ? 2.330 10.922 21.086 1.00 68.56 194 VAL A C 1
ATOM 1576 O O . VAL A 1 194 ? 3.308 11.660 21.221 1.00 68.56 194 VAL A O 1
ATOM 1579 N N . ALA A 1 195 ? 1.208 11.121 21.785 1.00 69.62 195 ALA A N 1
ATOM 1580 C CA . ALA A 1 195 ? 1.078 12.192 22.771 1.00 69.62 195 ALA A CA 1
ATOM 1581 C C . ALA A 1 195 ? 2.023 12.002 23.972 1.00 69.62 195 ALA A C 1
ATOM 1583 O O . ALA A 1 195 ? 2.576 12.985 24.471 1.00 69.62 195 ALA A O 1
ATOM 1584 N N . LEU A 1 196 ? 2.223 10.761 24.427 1.00 63.16 196 LEU A N 1
ATOM 1585 C CA . LEU A 1 196 ? 3.160 10.422 25.501 1.00 63.16 196 LEU A CA 1
ATOM 1586 C C . LEU A 1 196 ? 4.617 10.639 25.075 1.00 63.16 196 LEU A C 1
ATOM 1588 O O . LEU A 1 196 ? 5.328 11.360 25.770 1.00 63.16 196 LEU A O 1
ATOM 1592 N N . GLU A 1 197 ? 5.041 10.125 23.916 1.00 51.91 197 GLU A N 1
ATOM 1593 C CA . GLU A 1 197 ? 6.402 10.349 23.399 1.00 51.91 197 GLU A CA 1
ATOM 1594 C C . GLU A 1 197 ? 6.692 11.840 23.191 1.00 51.91 197 GLU A C 1
ATOM 1596 O O . GLU A 1 197 ? 7.746 12.340 23.586 1.00 51.91 197 GLU A O 1
ATOM 1601 N N . THR A 1 198 ? 5.728 12.586 22.640 1.00 64.56 198 THR A N 1
ATOM 1602 C CA . THR A 1 198 ? 5.860 14.039 22.455 1.00 64.56 198 THR A CA 1
ATOM 1603 C C . THR A 1 198 ? 6.055 14.743 23.796 1.00 64.56 198 THR A C 1
ATOM 1605 O O . THR A 1 198 ? 6.926 15.603 23.922 1.00 64.56 198 THR A O 1
ATOM 1608 N N . ARG A 1 199 ? 5.283 14.366 24.825 1.00 64.50 199 ARG A N 1
ATOM 1609 C CA . ARG A 1 199 ? 5.466 14.896 26.181 1.00 64.50 199 ARG A CA 1
ATOM 1610 C C . ARG A 1 199 ? 6.853 14.555 26.711 1.00 64.50 199 ARG A C 1
ATOM 1612 O O . ARG A 1 199 ? 7.543 15.462 27.155 1.00 64.50 199 ARG A O 1
ATOM 1619 N N . GLU A 1 200 ? 7.284 13.300 26.648 1.00 65.31 200 GLU A N 1
ATOM 1620 C CA . GLU A 1 200 ? 8.600 12.889 27.152 1.00 65.31 200 GLU A CA 1
ATOM 1621 C C . GLU A 1 200 ? 9.758 13.636 26.482 1.00 65.31 200 GLU A C 1
ATOM 1623 O O . GLU A 1 200 ? 10.680 14.068 27.173 1.00 65.31 200 GLU A O 1
ATOM 1628 N N . ILE A 1 201 ? 9.701 13.852 25.165 1.00 65.06 201 ILE A N 1
ATOM 1629 C CA . ILE A 1 201 ? 10.694 14.646 24.426 1.00 65.06 201 ILE A CA 1
ATOM 1630 C C . ILE A 1 201 ? 10.681 16.106 24.902 1.00 65.06 201 ILE A C 1
ATOM 1632 O O . ILE A 1 201 ? 11.735 16.679 25.181 1.00 65.06 201 ILE A O 1
ATOM 1636 N N . LEU A 1 202 ? 9.496 16.709 25.042 1.00 59.28 202 LEU A N 1
ATOM 1637 C CA . LEU A 1 202 ? 9.354 18.091 25.512 1.00 59.28 202 LEU A CA 1
ATOM 1638 C C . LEU A 1 202 ? 9.789 18.267 26.977 1.00 59.28 202 LEU A C 1
ATOM 1640 O O . LEU A 1 202 ? 10.331 19.313 27.328 1.00 59.28 202 LEU A O 1
ATOM 1644 N N . PHE A 1 203 ? 9.584 17.262 27.832 1.00 61.19 203 PHE A N 1
ATOM 1645 C CA . PHE A 1 203 ? 10.008 17.286 29.235 1.00 61.19 203 PHE A CA 1
ATOM 1646 C C . PHE A 1 203 ? 11.505 16.995 29.409 1.00 61.19 203 PHE A C 1
ATOM 1648 O O . PHE A 1 203 ? 12.122 17.604 30.280 1.00 61.19 203 PHE A O 1
ATOM 1655 N N . LYS A 1 204 ? 12.115 16.143 28.572 1.00 59.75 204 LYS A N 1
ATOM 1656 C CA . LYS A 1 204 ? 13.573 15.908 28.564 1.00 59.75 204 LYS A CA 1
ATOM 1657 C C . LYS A 1 204 ? 14.376 17.114 28.067 1.00 59.75 204 LYS A C 1
ATOM 1659 O O . LYS A 1 204 ? 15.516 17.281 28.478 1.00 59.75 204 LYS A O 1
ATOM 1664 N N . ASN A 1 205 ? 13.776 17.962 27.231 1.00 53.66 205 ASN A N 1
ATOM 1665 C CA . ASN A 1 205 ? 14.421 19.150 26.664 1.00 53.66 205 ASN A CA 1
ATOM 1666 C C . ASN A 1 205 ? 14.133 20.449 27.436 1.00 53.66 205 ASN A C 1
ATOM 1668 O O . ASN A 1 205 ? 14.466 21.531 26.949 1.00 53.66 205 ASN A O 1
ATOM 1672 N N . LYS A 1 206 ? 13.522 20.387 28.629 1.00 42.88 206 LYS A N 1
ATOM 1673 C CA . LYS A 1 206 ? 13.445 21.572 29.493 1.00 42.88 206 LYS A CA 1
ATOM 1674 C C . LYS A 1 206 ? 14.834 21.865 30.075 1.00 42.88 206 LYS A C 1
ATOM 1676 O O . LYS A 1 206 ? 15.409 20.963 30.685 1.00 42.88 206 LYS A O 1
ATOM 1681 N N . PRO A 1 207 ? 15.363 23.097 29.937 1.00 47.38 207 PRO A N 1
ATOM 1682 C CA . PRO A 1 207 ? 16.553 23.498 30.671 1.00 47.38 207 PRO A CA 1
ATOM 1683 C C . PRO A 1 207 ? 16.274 23.310 32.162 1.00 47.38 207 PRO A C 1
ATOM 1685 O O . PRO A 1 207 ? 15.246 23.774 32.663 1.00 47.38 207 PRO A O 1
ATOM 1688 N N . GLN A 1 208 ? 17.156 22.598 32.857 1.00 48.00 208 GLN A N 1
ATOM 1689 C CA . GLN A 1 208 ? 17.161 22.619 34.314 1.00 48.00 208 GLN A CA 1
ATOM 1690 C C . GLN A 1 208 ? 17.606 24.027 34.718 1.00 48.00 208 GLN A C 1
ATOM 1692 O O . GLN A 1 208 ? 18.756 24.397 34.485 1.00 48.00 208 GLN A O 1
ATOM 1697 N N . HIS A 1 209 ? 16.651 24.829 35.187 1.00 43.00 209 HIS A N 1
ATOM 1698 C CA . HIS A 1 209 ? 16.904 26.128 35.805 1.00 43.00 209 HIS A CA 1
ATOM 1699 C C . HIS A 1 209 ? 17.323 25.945 37.259 1.00 43.00 209 HIS A C 1
ATOM 1701 O O . HIS A 1 209 ? 16.721 25.070 37.925 1.00 43.00 209 HIS A O 1
#

Foldseek 3Di:
DPVLLVLLVPQLAPLLVVVPPDDDDPCVVVVLVVSLVSNQVSVVSVLVSQQVVCVPQNQVRSLVVSLVSCVVVVDQSLVSADDDDPVNSQVSVCVVVQFDPFDWDDDPQKTKTKTPFGNSAADPPHVLVVCVVVVRFHADSVVSSVVNVVCVVPVQWDWDKDTWDTDRGMIMIMIGTHGPVVVVVVVVVVVVVVVVVVVVVVVVPDPPD